Protein AF-A0A6U4TEZ7-F1 (afdb_monomer)

pLDDT: mean 72.16, std 18.1, range [29.73, 97.69]

Secondary structure (DSSP, 8-state):
-TTSPPEEEEEE--BHHHHHHHHHHHHHHTTSPTTPPPEEEEEE-SSSSSBTT--EEEE--TTHHHH-TT---PEEEESS-----TTT-HHHHHHHHHTT----------EEESSSSSEEEETT-S-STTHHHHHHHHHHHHHHHHHHHHHHH-S-HHHHTTTT--------GGGS---S----TT-

Radius of gyration: 24.65 Å; Cα contacts (8 Å, |Δi|>4): 157; chains: 1; bounding box: 61×30×64 Å

InterPro domains:
  IPR036188 FAD/NAD(P)-binding domain superfamily [G3DSA:3.50.50.60] (8-99)
  IPR036188 FAD/NAD(P)-binding domain superfamily [SSF51905] (8-148)
  IPR050464 Zeta Carotene Desaturase and Related Oxidoreductases [PTHR42923] (4-121)

Foldseek 3Di:
DLVQDADEEEQEALAPVSVCVLVCLQVCQVVDDPSDHHHDYDYDHPDPDGHHQQDKDWADPPCNVPVDVDDPPTDIDTSDPPDDDCVVCVVVVVVCVVVVNDDDDDLDKDFDDPVVPDGQDIPPDCDHPCNVVVVVVVVVVVVVVQVVCCVVPNDDPVVCVVVVDDDDDDDPCVVPPPPDDDPPSRD

Structure (mmCIF, N/CA/C/O backbone):
data_AF-A0A6U4TEZ7-F1
#
_entry.id   AF-A0A6U4TEZ7-F1
#
loop_
_atom_site.group_PDB
_atom_site.id
_atom_site.type_symbol
_atom_site.label_atom_id
_atom_site.label_alt_id
_atom_site.label_comp_id
_atom_site.label_asym_id
_atom_site.label_entity_id
_atom_site.label_seq_id
_atom_site.pdbx_PDB_ins_code
_atom_site.Cartn_x
_atom_site.Cartn_y
_atom_site.Cartn_z
_atom_site.occupancy
_atom_site.B_iso_or_equiv
_atom_site.auth_seq_id
_atom_site.auth_comp_id
_atom_site.auth_asym_id
_atom_site.auth_atom_id
_atom_site.pdbx_PDB_model_num
ATOM 1 N N . GLY A 1 1 ? -16.376 1.730 25.490 1.00 51.94 1 GLY A N 1
ATOM 2 C CA . GLY A 1 1 ? -16.288 2.375 26.805 1.00 51.94 1 GLY A CA 1
ATOM 3 C C . GLY A 1 1 ? -16.231 1.289 27.846 1.00 51.94 1 GLY A C 1
ATOM 4 O O . GLY A 1 1 ? -16.610 0.161 27.559 1.00 51.94 1 GLY A O 1
ATOM 5 N N . THR A 1 2 ? -15.729 1.594 29.037 1.00 61.22 2 THR A N 1
ATOM 6 C CA . THR A 1 2 ? -15.717 0.667 30.187 1.00 61.22 2 THR A CA 1
ATOM 7 C C . THR A 1 2 ? -17.123 0.366 30.733 1.00 61.22 2 THR A C 1
ATOM 9 O O . THR A 1 2 ? -17.267 -0.392 31.680 1.00 61.22 2 THR A O 1
ATOM 12 N N . ASP A 1 3 ? -18.154 0.961 30.134 1.00 73.88 3 ASP A N 1
ATOM 13 C CA . ASP A 1 3 ? -19.583 0.848 30.427 1.00 73.88 3 ASP A CA 1
ATOM 14 C C . ASP A 1 3 ? -20.323 -0.144 29.505 1.00 73.88 3 ASP A C 1
ATOM 16 O O . ASP A 1 3 ? -21.548 -0.209 29.528 1.00 73.88 3 ASP A O 1
ATOM 20 N N . GLY A 1 4 ? -19.605 -0.888 28.655 1.00 76.38 4 GLY A N 1
ATOM 21 C CA . GLY A 1 4 ? -20.201 -1.799 27.668 1.00 76.38 4 GLY A CA 1
ATOM 22 C C . GLY A 1 4 ? -20.743 -1.106 26.412 1.00 76.38 4 GLY A C 1
ATOM 23 O O . GLY A 1 4 ? -21.110 -1.783 25.453 1.00 76.38 4 GLY A O 1
ATOM 24 N N . THR A 1 5 ? -20.738 0.230 26.361 1.00 85.81 5 THR A N 1
ATOM 25 C CA . THR A 1 5 ? -21.109 0.984 25.160 1.00 85.81 5 THR A CA 1
ATOM 26 C C . THR A 1 5 ? -19.979 0.898 24.125 1.00 85.81 5 THR A C 1
ATOM 28 O O . THR A 1 5 ? -18.831 1.238 24.457 1.00 85.81 5 THR A O 1
ATOM 31 N N . PRO A 1 6 ? -20.252 0.510 22.863 1.00 87.38 6 PRO A N 1
ATOM 32 C CA . PRO A 1 6 ? -19.233 0.498 21.819 1.00 87.38 6 PRO A CA 1
ATOM 33 C C . PRO A 1 6 ? -18.597 1.874 21.608 1.00 87.38 6 PRO A C 1
ATOM 35 O O . PRO A 1 6 ? -19.269 2.909 21.595 1.00 87.38 6 PRO A O 1
ATOM 38 N N . ILE A 1 7 ? -17.277 1.900 21.428 1.00 91.44 7 ILE A N 1
ATOM 39 C CA . ILE A 1 7 ? -16.552 3.113 21.054 1.00 91.44 7 ILE A CA 1
ATOM 40 C C . ILE A 1 7 ? -16.866 3.413 19.591 1.00 91.44 7 ILE A C 1
ATOM 42 O O . ILE A 1 7 ? -16.545 2.624 18.707 1.00 91.44 7 ILE A O 1
ATOM 46 N N . ARG A 1 8 ? -17.471 4.573 19.330 1.00 94.00 8 ARG A N 1
ATOM 47 C CA . ARG A 1 8 ? -17.754 5.028 17.966 1.00 94.00 8 ARG A CA 1
ATOM 48 C C . ARG A 1 8 ? -16.489 5.595 17.334 1.00 94.00 8 ARG A C 1
ATOM 50 O O . ARG A 1 8 ? -15.924 6.558 17.849 1.00 94.00 8 ARG A O 1
ATOM 57 N N . VAL A 1 9 ? -16.068 5.017 16.215 1.00 95.56 9 VAL A N 1
ATOM 58 C CA . VAL A 1 9 ? -14.861 5.403 15.478 1.00 95.56 9 VAL A CA 1
ATOM 59 C C . VAL A 1 9 ? -15.243 5.795 14.056 1.00 95.56 9 VAL A C 1
ATOM 61 O O . VAL A 1 9 ? -15.811 5.000 13.311 1.00 95.56 9 VAL A O 1
ATOM 64 N N . ALA A 1 10 ? -14.899 7.020 13.663 1.00 97.69 10 ALA A N 1
ATOM 65 C CA . ALA A 1 10 ? -14.995 7.475 12.282 1.00 97.69 10 ALA A CA 1
ATOM 66 C C . ALA A 1 10 ? -13.617 7.386 11.613 1.00 97.69 10 ALA A C 1
ATOM 68 O O . ALA A 1 10 ? -12.651 7.976 12.094 1.00 97.69 10 ALA A O 1
ATOM 69 N N . VAL A 1 11 ? -13.533 6.667 10.496 1.00 97.56 11 VAL A N 1
ATOM 70 C CA . VAL A 1 11 ? -12.341 6.588 9.646 1.00 97.56 11 VAL A CA 1
ATOM 71 C C . VAL A 1 11 ? -12.599 7.409 8.389 1.00 97.56 11 VAL A C 1
ATOM 73 O O . VAL A 1 11 ? -13.514 7.098 7.632 1.00 97.56 11 VAL A O 1
ATOM 76 N N . ILE A 1 12 ? -11.806 8.457 8.167 1.00 97.19 12 ILE A N 1
ATOM 77 C CA . ILE A 1 12 ? -11.942 9.341 7.003 1.00 97.19 12 ILE A CA 1
ATOM 78 C C . ILE A 1 12 ? -10.889 8.958 5.956 1.00 97.19 12 ILE A C 1
ATOM 80 O O . ILE A 1 12 ? -9.690 9.060 6.212 1.00 97.19 12 ILE A O 1
ATOM 84 N N . GLY A 1 13 ? -11.348 8.516 4.785 1.00 96.25 13 GLY A N 1
ATOM 85 C CA . GLY A 1 13 ? -10.531 8.050 3.666 1.00 96.25 13 GLY A CA 1
ATOM 86 C C . GLY A 1 13 ? -10.478 6.524 3.556 1.00 96.25 13 GLY A C 1
ATOM 87 O O . GLY A 1 13 ? -9.905 5.832 4.394 1.00 96.25 13 GLY A O 1
ATOM 88 N N . GLY A 1 14 ? -11.002 5.992 2.456 1.00 93.81 14 GLY A N 1
ATOM 89 C CA . GLY A 1 14 ? -11.031 4.578 2.078 1.00 93.81 14 GLY A CA 1
ATOM 90 C C . GLY A 1 14 ? -9.777 4.096 1.351 1.00 93.81 14 GLY A C 1
ATOM 91 O O . GLY A 1 14 ? -9.830 3.122 0.604 1.00 93.81 14 GLY A O 1
ATOM 92 N N . GLY A 1 15 ? -8.634 4.757 1.543 1.00 91.50 15 GLY A N 1
ATOM 93 C CA . GLY A 1 15 ? -7.337 4.276 1.060 1.00 91.50 15 GLY A CA 1
ATOM 94 C C . GLY A 1 15 ? -6.890 2.981 1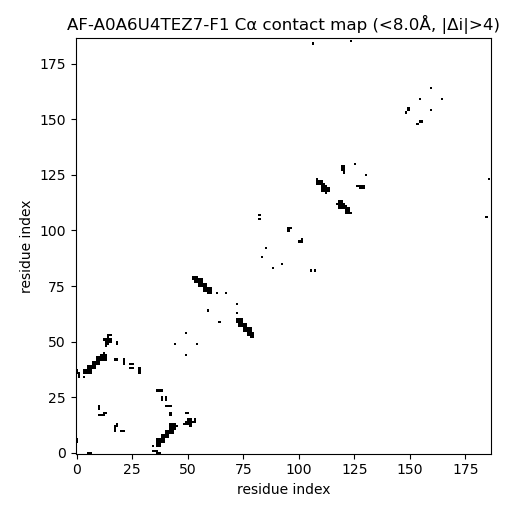.746 1.00 91.50 15 GLY A C 1
ATOM 95 O O . GLY A 1 15 ? -7.557 2.477 2.652 1.00 91.50 15 GLY A O 1
ATOM 96 N N . ILE A 1 16 ? -5.721 2.456 1.361 1.00 87.19 16 ILE A N 1
ATOM 97 C CA . ILE A 1 16 ? -5.167 1.235 1.972 1.00 87.19 16 ILE A CA 1
ATOM 98 C C . ILE A 1 16 ? -5.017 1.363 3.496 1.00 87.19 16 ILE A C 1
ATOM 100 O O . ILE A 1 16 ? -5.358 0.435 4.224 1.00 87.19 16 ILE A O 1
ATOM 104 N N . ALA A 1 17 ? -4.588 2.530 3.987 1.00 89.69 17 ALA A N 1
ATOM 105 C CA . ALA A 1 17 ? -4.419 2.795 5.412 1.00 89.69 17 ALA A CA 1
ATOM 106 C C . ALA A 1 17 ? -5.760 2.816 6.161 1.00 89.69 17 ALA A C 1
ATOM 108 O O . ALA A 1 17 ? -5.926 2.083 7.132 1.00 89.69 17 ALA A O 1
ATOM 109 N N . GLY A 1 18 ? -6.732 3.603 5.687 1.00 94.12 18 GLY A N 1
ATOM 110 C CA . GLY A 1 18 ? -8.042 3.711 6.333 1.00 94.12 18 GLY A CA 1
ATOM 111 C C . GLY A 1 18 ? -8.833 2.408 6.277 1.00 94.12 18 GLY A C 1
ATOM 112 O O . GLY A 1 18 ? -9.371 1.972 7.292 1.00 94.12 18 GLY A O 1
ATOM 113 N N . THR A 1 19 ? -8.817 1.714 5.137 1.00 92.75 19 THR A N 1
ATOM 114 C CA . THR A 1 19 ? -9.477 0.406 5.004 1.00 92.75 19 THR A CA 1
ATOM 115 C C . THR A 1 19 ? -8.832 -0.634 5.920 1.00 92.75 19 THR A C 1
ATOM 117 O O . THR A 1 19 ? -9.546 -1.370 6.595 1.00 92.75 19 THR A O 1
ATOM 120 N N . SER A 1 20 ? -7.497 -0.661 6.016 1.00 89.50 20 SER A N 1
ATOM 121 C CA . SER A 1 20 ? -6.793 -1.576 6.928 1.00 89.50 20 SER A CA 1
ATOM 122 C C . SER A 1 20 ? -7.084 -1.259 8.394 1.00 89.50 20 SER A C 1
ATOM 124 O O . SER A 1 20 ? -7.286 -2.180 9.179 1.00 89.50 20 SER A O 1
ATOM 126 N N . ALA A 1 21 ? -7.145 0.022 8.769 1.00 92.38 21 ALA A N 1
ATOM 127 C CA . ALA A 1 21 ? -7.480 0.443 10.127 1.00 92.38 21 ALA A CA 1
ATOM 128 C C . ALA A 1 21 ? -8.919 0.057 10.497 1.00 92.38 21 ALA A C 1
ATOM 130 O O . ALA A 1 21 ? -9.146 -0.549 11.544 1.00 92.38 21 ALA A O 1
ATOM 131 N N . ALA A 1 22 ? -9.881 0.346 9.616 1.00 93.75 22 ALA A N 1
ATOM 132 C CA . ALA A 1 22 ? -11.278 -0.011 9.826 1.00 93.75 22 ALA A CA 1
ATOM 133 C C . ALA A 1 22 ? -11.467 -1.532 9.919 1.00 93.75 22 ALA A C 1
ATOM 135 O O . ALA A 1 22 ? -12.147 -2.017 10.822 1.00 93.75 22 ALA A O 1
ATOM 136 N N . TRP A 1 23 ? -10.826 -2.287 9.022 1.00 90.50 23 TRP A N 1
ATOM 137 C CA . TRP A 1 23 ? -10.853 -3.746 9.042 1.00 90.50 23 TRP A CA 1
ATOM 138 C C . TRP A 1 23 ? -10.217 -4.310 10.315 1.00 90.50 23 TRP A C 1
ATOM 140 O O . TRP A 1 23 ? -10.815 -5.170 10.950 1.00 90.50 23 TRP A O 1
ATOM 150 N N . ALA A 1 24 ? -9.052 -3.804 10.731 1.00 89.06 24 ALA A N 1
ATOM 151 C CA . ALA A 1 24 ? -8.365 -4.285 11.926 1.00 89.06 24 ALA A CA 1
ATOM 152 C C . ALA A 1 24 ? -9.186 -4.039 13.197 1.00 89.06 24 ALA A C 1
ATOM 154 O O . ALA A 1 24 ? -9.300 -4.943 14.016 1.00 89.06 24 ALA A O 1
ATOM 155 N N . LEU A 1 25 ? -9.798 -2.860 13.349 1.00 90.12 25 LEU A N 1
ATOM 156 C CA . LEU A 1 25 ? -10.654 -2.554 14.501 1.00 90.12 25 LEU A CA 1
ATOM 157 C C . LEU A 1 25 ? -11.847 -3.511 14.602 1.00 90.12 25 LEU A C 1
ATOM 159 O O . LEU A 1 25 ? -12.168 -3.968 15.695 1.00 90.12 25 LEU A O 1
ATOM 163 N N . ARG A 1 26 ? -12.465 -3.857 13.467 1.00 87.06 26 ARG A N 1
ATOM 164 C CA . ARG A 1 26 ? -13.574 -4.820 13.436 1.00 87.06 26 ARG A CA 1
ATOM 165 C C . ARG A 1 26 ? -13.121 -6.265 13.621 1.00 87.06 26 ARG A C 1
ATOM 167 O O . ARG A 1 26 ? -13.793 -7.035 14.291 1.00 87.06 26 ARG A O 1
ATOM 174 N N . ASP A 1 27 ? -11.996 -6.653 13.029 1.00 83.25 27 ASP A N 1
ATOM 175 C CA . ASP A 1 27 ? -11.484 -8.021 13.116 1.00 83.25 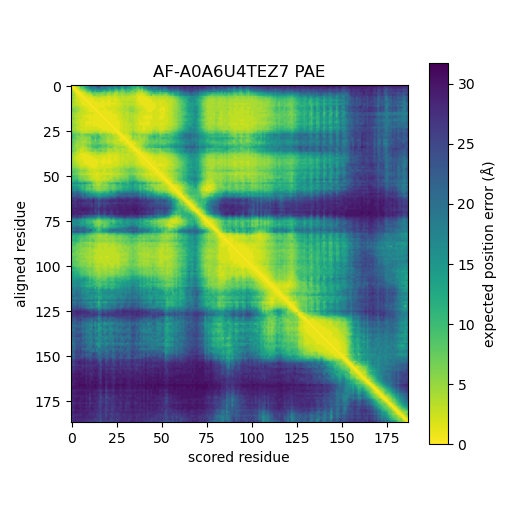27 ASP A CA 1
ATOM 176 C C . ASP A 1 27 ? -10.968 -8.363 14.520 1.00 83.25 27 ASP A C 1
ATOM 178 O O . ASP A 1 27 ? -11.183 -9.471 15.022 1.00 83.25 27 ASP A O 1
ATOM 182 N N . LEU A 1 28 ? -10.282 -7.408 15.153 1.00 78.44 28 LEU A N 1
ATOM 183 C CA . LEU A 1 28 ? -9.703 -7.581 16.481 1.00 78.44 28 LEU A CA 1
ATOM 184 C C . LEU A 1 28 ? -10.766 -7.707 17.566 1.00 78.44 28 LEU A C 1
ATOM 186 O O . LEU A 1 28 ? -10.493 -8.380 18.550 1.00 78.44 28 LEU A O 1
ATOM 190 N N . GLU A 1 29 ? -11.960 -7.140 17.380 1.00 78.88 29 GLU A N 1
ATOM 191 C CA . GLU A 1 29 ? -13.060 -7.205 18.351 1.00 78.88 29 GLU A CA 1
ATOM 192 C C . GLU A 1 29 ? -13.331 -8.640 18.830 1.00 78.88 29 GLU A C 1
ATOM 194 O O . GLU A 1 29 ? -13.419 -8.884 20.028 1.00 78.88 29 GLU A O 1
ATOM 199 N N . SER A 1 30 ? -13.331 -9.612 17.911 1.00 74.88 30 SER A N 1
ATOM 200 C CA . SER A 1 30 ? -13.544 -11.037 18.223 1.00 74.88 30 SER A CA 1
ATOM 201 C C . SER A 1 30 ? -12.406 -11.716 19.002 1.00 74.88 30 SER A C 1
ATOM 203 O O . SER A 1 30 ? -12.554 -12.851 19.446 1.00 74.88 30 SER A O 1
ATOM 205 N N . LYS A 1 31 ? -11.251 -11.056 19.127 1.00 81.19 31 LYS A N 1
ATOM 206 C CA . LYS A 1 31 ? -10.017 -11.597 19.721 1.00 81.19 31 LYS A CA 1
ATOM 207 C C . LYS A 1 31 ? -9.602 -10.875 20.994 1.00 81.19 31 LYS A C 1
ATOM 209 O O . LYS A 1 31 ? -8.585 -11.236 21.588 1.00 81.19 31 LYS A O 1
ATOM 214 N N . LEU A 1 32 ? -10.319 -9.823 21.370 1.00 82.38 32 LEU A N 1
ATOM 215 C CA . LEU A 1 32 ? -10.028 -9.095 22.589 1.00 82.38 32 LEU A CA 1
ATOM 216 C C . LEU A 1 32 ? -10.552 -9.879 23.806 1.00 82.38 32 LEU A C 1
ATOM 218 O O . LEU A 1 32 ? -11.573 -10.554 23.694 1.00 82.38 32 LEU A O 1
ATOM 222 N N . PRO A 1 33 ? -9.867 -9.813 24.964 1.00 85.88 33 PRO A N 1
ATOM 223 C CA . PRO A 1 33 ? -10.347 -10.433 26.196 1.00 85.88 33 PRO A CA 1
ATOM 224 C C . PRO A 1 33 ? -11.742 -9.949 26.596 1.00 85.88 33 PRO A C 1
ATOM 226 O O . PRO A 1 33 ? -12.106 -8.803 26.313 1.00 85.88 33 PRO A O 1
ATOM 229 N N . ASP A 1 34 ? -12.474 -10.774 27.339 1.00 82.88 34 ASP A N 1
ATOM 230 C CA . ASP A 1 34 ? -13.769 -10.393 27.904 1.00 82.88 34 ASP A CA 1
ATOM 231 C C . ASP A 1 34 ? -13.665 -9.088 28.711 1.00 82.88 34 ASP A C 1
ATOM 233 O O . ASP A 1 34 ? -12.730 -8.877 29.486 1.00 82.88 34 ASP A O 1
ATOM 237 N N . GLY A 1 35 ? -14.626 -8.186 28.500 1.00 78.62 35 GLY A N 1
ATOM 238 C CA . GLY A 1 35 ? -14.626 -6.845 29.096 1.00 78.62 35 GLY A CA 1
ATOM 239 C C . GLY A 1 35 ? -13.798 -5.802 28.336 1.00 78.62 35 GLY A C 1
ATOM 240 O O . GLY A 1 35 ? -13.745 -4.643 28.754 1.00 78.62 35 GLY A O 1
ATOM 241 N N . SER A 1 36 ? -13.179 -6.171 27.211 1.00 84.00 36 SER A N 1
ATOM 242 C CA . SER A 1 36 ? -12.524 -5.202 26.330 1.00 84.00 36 SER A CA 1
ATOM 243 C C . SER A 1 36 ? -13.534 -4.301 25.608 1.00 84.00 36 SER A C 1
ATOM 245 O O . SER A 1 36 ? -14.677 -4.703 25.381 1.00 84.00 36 SER A O 1
ATOM 247 N N . PRO A 1 37 ? -13.130 -3.084 25.198 1.00 81.50 37 PRO A N 1
ATOM 248 C CA . PRO A 1 37 ? -13.996 -2.208 24.425 1.00 81.50 37 PRO A CA 1
ATOM 249 C C . PRO A 1 37 ? -14.365 -2.814 23.067 1.00 81.50 37 PRO A C 1
ATOM 251 O O . PRO A 1 37 ? -13.496 -3.261 22.322 1.00 81.50 37 PRO A O 1
ATOM 254 N N . THR A 1 38 ? -15.649 -2.741 22.733 1.00 87.31 38 THR A N 1
ATOM 255 C CA . THR A 1 38 ? -16.186 -2.975 21.388 1.00 87.31 38 THR A CA 1
ATOM 256 C C . THR A 1 38 ? -16.103 -1.701 20.548 1.00 87.31 38 THR A C 1
ATOM 258 O O . THR A 1 38 ? -16.020 -0.593 21.098 1.00 87.31 38 THR A O 1
ATOM 261 N N . PHE A 1 39 ? -16.122 -1.832 19.218 1.00 90.94 39 PHE A N 1
ATOM 262 C CA . PHE A 1 39 ? -15.950 -0.699 18.299 1.00 90.94 39 PHE A CA 1
ATOM 263 C C . PHE A 1 39 ? -17.080 -0.620 17.263 1.00 90.94 39 PHE A C 1
ATOM 265 O O . PHE A 1 39 ? -17.268 -1.524 16.455 1.00 90.94 39 PHE A O 1
ATOM 272 N N . ASP A 1 40 ? -17.777 0.518 17.214 1.00 92.19 40 ASP A N 1
ATOM 273 C CA . ASP A 1 40 ? -18.686 0.874 16.116 1.00 92.19 40 ASP A CA 1
ATOM 274 C C . ASP A 1 40 ? -17.920 1.717 15.090 1.00 92.19 40 ASP A C 1
ATOM 276 O O . ASP A 1 40 ? -17.712 2.920 15.273 1.00 92.19 40 ASP A O 1
ATOM 280 N N . VAL A 1 41 ? -17.434 1.062 14.035 1.00 95.50 41 VAL A N 1
ATOM 281 C CA . VAL A 1 41 ? -16.553 1.673 13.036 1.00 95.50 41 VAL A CA 1
ATOM 282 C C . VAL A 1 41 ? -17.342 2.088 11.797 1.00 95.50 41 VAL A C 1
ATOM 284 O O . VAL A 1 41 ? -17.925 1.247 11.110 1.00 95.50 41 VAL A O 1
ATOM 287 N N . LYS A 1 42 ? -17.272 3.375 11.445 1.00 97.00 42 LYS A N 1
ATOM 288 C CA . LYS A 1 42 ? -17.785 3.917 10.179 1.00 97.00 42 LYS A CA 1
ATOM 289 C C . LYS A 1 42 ? -16.647 4.461 9.329 1.00 97.00 42 LYS A C 1
ATOM 291 O O . LYS A 1 42 ? -15.913 5.343 9.767 1.00 97.00 42 LYS A O 1
ATOM 296 N N . LEU A 1 43 ? -16.521 3.946 8.109 1.00 97.25 43 LEU A N 1
ATOM 297 C CA . LEU A 1 43 ? -15.574 4.436 7.113 1.00 97.25 43 LEU A CA 1
ATOM 298 C C . LEU A 1 43 ? -16.291 5.381 6.147 1.00 97.25 43 LEU A C 1
ATOM 300 O O . LEU A 1 43 ? -17.321 5.027 5.579 1.00 97.25 43 LEU A O 1
ATOM 304 N N . PHE A 1 44 ? -15.724 6.568 5.961 1.00 97.38 44 PHE A N 1
ATOM 305 C CA . PHE A 1 44 ? -16.201 7.588 5.039 1.00 97.38 44 PHE A CA 1
ATOM 306 C C . PHE A 1 44 ? -15.199 7.726 3.895 1.00 97.38 44 PHE A C 1
ATOM 308 O O . PHE A 1 44 ? -14.024 8.005 4.123 1.00 97.38 44 PHE A O 1
ATOM 315 N N . GLU A 1 45 ? -15.660 7.534 2.666 1.00 96.50 45 GLU A N 1
ATOM 316 C CA . GLU A 1 45 ? -14.877 7.712 1.445 1.00 96.50 45 GLU A CA 1
ATOM 317 C C . GLU A 1 45 ? -15.679 8.603 0.496 1.00 96.50 45 GLU A C 1
ATOM 319 O O . GLU A 1 45 ? -16.881 8.411 0.327 1.00 96.50 45 GLU A O 1
ATOM 324 N N . GLU A 1 46 ? -15.019 9.605 -0.082 1.00 95.75 46 GLU A N 1
ATOM 325 C CA . GLU A 1 46 ? -15.645 10.543 -1.019 1.00 95.75 46 GLU A CA 1
ATOM 326 C C . GLU A 1 46 ? -15.973 9.854 -2.352 1.00 95.75 46 GLU A C 1
ATOM 328 O O . GLU A 1 46 ? -16.956 10.171 -3.020 1.00 95.75 46 GLU A O 1
ATOM 333 N N . ARG A 1 47 ? -15.141 8.890 -2.753 1.00 89.06 47 ARG A N 1
ATOM 334 C CA . ARG A 1 47 ? -15.263 8.160 -4.014 1.00 89.06 47 ARG A CA 1
ATOM 335 C C . ARG A 1 47 ? -16.212 6.963 -3.878 1.00 89.06 47 ARG A C 1
ATOM 337 O O . ARG A 1 47 ? -16.400 6.381 -2.821 1.00 89.06 47 ARG A O 1
ATOM 344 N N . HIS A 1 48 ? -16.739 6.507 -5.010 1.00 89.75 48 HIS A N 1
ATOM 345 C CA . HIS A 1 48 ? -17.617 5.330 -5.085 1.00 89.75 48 HIS A CA 1
ATOM 346 C C . HIS A 1 48 ? -16.891 3.983 -4.878 1.00 89.75 48 HIS A C 1
ATOM 348 O O . HIS A 1 48 ? -17.536 2.941 -4.807 1.00 89.75 48 HIS A O 1
ATOM 354 N N . VAL A 1 49 ? -15.556 3.984 -4.811 1.00 87.81 49 VAL A N 1
ATOM 355 C CA . VAL A 1 49 ? -14.720 2.788 -4.635 1.00 87.81 49 VAL A CA 1
ATOM 356 C C . VAL A 1 49 ? -13.653 3.024 -3.577 1.00 87.81 49 VAL A C 1
ATOM 358 O O . VAL A 1 49 ? -13.049 4.098 -3.515 1.00 87.81 49 VAL A O 1
ATOM 361 N N . LEU A 1 50 ? -13.377 1.976 -2.802 1.00 90.00 50 LEU A N 1
ATOM 362 C CA . LEU A 1 50 ? -12.257 1.920 -1.866 1.00 90.00 50 LEU A CA 1
ATOM 363 C C . LEU A 1 50 ? -10.922 1.733 -2.608 1.00 90.00 50 LEU A C 1
ATOM 365 O O . LEU A 1 50 ? -10.878 1.399 -3.791 1.00 90.00 50 LEU A O 1
ATOM 369 N N . GLY A 1 51 ? -9.818 1.949 -1.898 1.00 85.62 51 GLY A N 1
ATOM 370 C 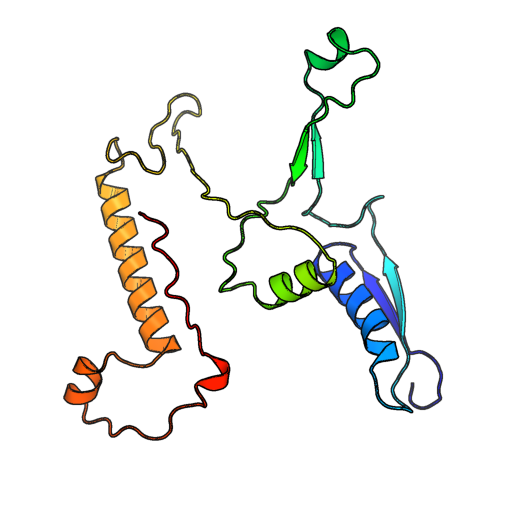CA . GLY A 1 51 ? -8.447 1.751 -2.377 1.00 85.62 51 GLY A CA 1
ATOM 371 C C . GLY A 1 51 ? -7.637 3.042 -2.508 1.00 85.62 51 GLY A C 1
ATOM 372 O O . GLY A 1 51 ? -6.408 2.997 -2.557 1.00 85.62 51 GLY A O 1
ATOM 373 N N . GLY A 1 52 ? -8.274 4.217 -2.491 1.00 86.00 52 GLY A N 1
ATOM 374 C CA . GLY A 1 52 ? -7.567 5.495 -2.617 1.00 86.00 52 GLY A CA 1
ATOM 375 C C . GLY A 1 52 ? -6.852 5.602 -3.967 1.00 86.00 52 GLY A C 1
ATOM 376 O O . GLY A 1 52 ? -7.520 5.699 -4.993 1.00 86.00 52 GLY A O 1
ATOM 377 N N . ASN A 1 53 ? -5.514 5.595 -3.968 1.00 82.31 53 ASN A N 1
ATOM 378 C CA . ASN A 1 53 ? -4.692 5.555 -5.188 1.00 82.31 53 ASN A CA 1
ATOM 379 C C . ASN A 1 53 ? -4.362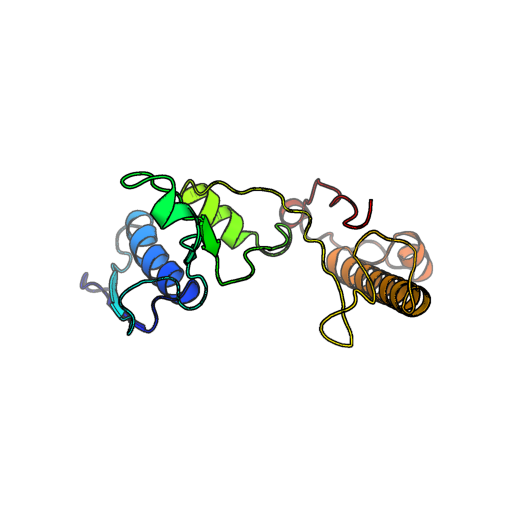 4.124 -5.648 1.00 82.31 53 ASN A C 1
ATOM 381 O O . ASN A 1 53 ? -3.943 3.934 -6.785 1.00 82.31 53 ASN A O 1
ATOM 385 N N . ALA A 1 54 ? -4.583 3.110 -4.806 1.00 79.38 54 ALA A N 1
ATOM 386 C CA . ALA A 1 54 ? -4.404 1.697 -5.141 1.00 79.38 54 ALA A CA 1
ATOM 387 C C . ALA A 1 54 ? -5.619 1.150 -5.913 1.00 79.38 54 ALA A C 1
ATOM 389 O O . ALA A 1 54 ? -6.209 0.139 -5.543 1.00 79.38 54 ALA A O 1
ATOM 390 N N . LYS A 1 55 ? -6.040 1.872 -6.954 1.00 75.19 55 LYS A N 1
ATOM 391 C CA . LYS A 1 55 ? -7.168 1.482 -7.803 1.00 75.19 55 LYS A CA 1
ATOM 392 C C . LYS A 1 55 ? -6.708 0.594 -8.935 1.00 75.19 55 LYS A C 1
ATOM 394 O O . LYS A 1 55 ? -5.554 0.656 -9.347 1.00 75.19 55 LYS A O 1
ATOM 399 N N . THR A 1 56 ? -7.644 -0.167 -9.471 1.00 77.44 56 THR A N 1
ATOM 400 C CA . THR A 1 56 ? -7.492 -0.824 -10.758 1.00 77.44 56 THR A CA 1
ATOM 401 C C . THR A 1 56 ? -8.209 -0.030 -11.849 1.00 77.44 56 THR A C 1
ATOM 403 O O . THR A 1 56 ? -9.151 0.716 -11.574 1.00 77.44 56 THR A O 1
ATOM 406 N N . HIS A 1 57 ? -7.730 -0.151 -13.079 1.00 75.56 57 HIS A N 1
ATOM 407 C CA . HIS A 1 57 ? -8.342 0.396 -14.278 1.00 75.56 57 HIS A CA 1
ATOM 408 C C . HIS A 1 57 ? -8.591 -0.733 -15.265 1.00 75.56 57 HIS A C 1
ATOM 410 O O . HIS A 1 57 ? -7.703 -1.553 -15.500 1.00 75.56 57 HIS A O 1
ATOM 416 N N . ASP A 1 58 ? -9.797 -0.763 -15.816 1.00 79.94 58 ASP A N 1
ATOM 417 C CA . ASP A 1 58 ? -10.190 -1.698 -16.860 1.00 79.94 58 ASP A CA 1
ATOM 418 C C . ASP A 1 58 ? -9.910 -1.059 -18.220 1.00 79.94 58 ASP A C 1
ATOM 420 O O . ASP A 1 58 ? -10.608 -0.144 -18.652 1.00 79.94 58 ASP A O 1
ATOM 424 N N . TRP A 1 59 ? -8.864 -1.532 -18.886 1.00 76.00 59 TRP A N 1
ATOM 425 C CA . TRP A 1 59 ? -8.535 -1.162 -20.253 1.00 76.00 59 TRP A CA 1
ATOM 426 C C . TRP A 1 59 ? -9.396 -1.975 -21.204 1.00 76.00 59 TRP A C 1
ATOM 428 O O . TRP A 1 59 ? -9.342 -3.204 -21.197 1.00 76.00 59 TRP A O 1
ATOM 438 N N . VAL A 1 60 ? -10.152 -1.294 -22.056 1.00 76.25 60 VAL A N 1
ATOM 439 C CA . VAL A 1 60 ? -10.868 -1.921 -23.167 1.00 76.25 60 VAL A CA 1
ATOM 440 C C . VAL A 1 60 ? -10.029 -1.694 -24.425 1.00 76.25 60 VAL A C 1
ATOM 442 O O . VAL A 1 60 ? -9.896 -0.541 -24.846 1.00 76.25 60 VAL A O 1
ATOM 445 N N . PRO A 1 61 ? -9.409 -2.737 -25.011 1.00 69.25 61 PRO A N 1
ATOM 446 C CA . PRO A 1 61 ? -8.655 -2.578 -26.245 1.00 69.25 61 PRO A CA 1
ATOM 447 C C . PRO A 1 61 ? -9.575 -2.046 -27.340 1.00 69.25 61 PRO A C 1
ATOM 449 O O . PRO A 1 61 ? -10.693 -2.534 -27.513 1.00 69.25 61 PRO A O 1
ATOM 452 N N . LYS A 1 62 ? -9.089 -1.058 -28.092 1.00 65.00 62 LYS A N 1
ATOM 453 C CA . LYS A 1 62 ? -9.857 -0.396 -29.153 1.00 65.00 62 LYS A CA 1
ATOM 454 C C . LYS A 1 62 ? -10.360 -1.393 -30.211 1.00 65.00 62 LYS A C 1
ATOM 456 O O . LYS A 1 62 ? -11.464 -1.237 -30.714 1.00 65.00 62 LYS A O 1
ATOM 461 N N . ASP A 1 63 ? -9.593 -2.458 -30.434 1.00 64.69 63 ASP A N 1
ATOM 462 C CA . ASP A 1 63 ? -9.833 -3.476 -31.463 1.00 64.69 63 ASP A CA 1
ATOM 463 C C . ASP A 1 63 ? -10.666 -4.669 -30.933 1.00 64.69 63 ASP A C 1
ATOM 465 O O . ASP A 1 63 ? -11.188 -5.479 -31.698 1.00 64.69 63 ASP A O 1
ATOM 469 N N . ALA A 1 64 ? -10.828 -4.788 -29.607 1.00 54.66 64 ALA A N 1
ATOM 470 C CA . ALA A 1 64 ? -11.591 -5.872 -28.977 1.00 54.66 64 ALA A CA 1
ATOM 471 C C . ALA A 1 64 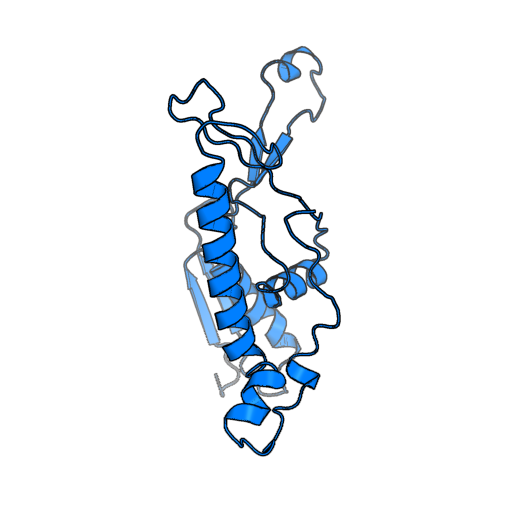? -13.112 -5.657 -29.058 1.00 54.66 64 ALA A C 1
ATOM 473 O O . ALA A 1 64 ? -13.866 -6.630 -29.025 1.00 54.66 64 ALA A O 1
ATOM 474 N N . ALA A 1 65 ? -13.561 -4.406 -29.209 1.00 52.12 65 ALA A N 1
ATOM 475 C CA . ALA A 1 65 ? -14.971 -4.079 -29.411 1.00 52.12 65 ALA A CA 1
ATOM 476 C C . ALA A 1 65 ? -15.520 -4.612 -30.752 1.00 52.12 65 ALA A C 1
ATOM 478 O O . ALA A 1 65 ? -16.710 -4.900 -30.847 1.00 52.12 65 ALA A O 1
ATOM 479 N N . GLU A 1 66 ? -14.662 -4.786 -31.765 1.00 51.72 66 GLU A N 1
ATOM 480 C CA . GLU A 1 66 ? -15.050 -5.301 -33.087 1.00 51.72 66 GLU A CA 1
ATOM 481 C C . GLU A 1 66 ? -14.902 -6.828 -33.202 1.00 51.72 66 GLU A C 1
ATOM 483 O O . GLU A 1 66 ? -15.679 -7.470 -33.906 1.00 51.72 66 GLU A O 1
ATOM 488 N N . ALA A 1 67 ? -13.945 -7.434 -32.489 1.00 51.34 67 ALA A N 1
ATOM 489 C CA . ALA A 1 67 ? -13.617 -8.854 -32.643 1.00 51.34 67 ALA A CA 1
ATOM 490 C C . ALA A 1 67 ? -14.465 -9.818 -31.788 1.00 51.34 67 ALA A C 1
ATOM 492 O O . ALA A 1 67 ? -14.549 -10.998 -32.120 1.00 51.34 67 ALA A O 1
ATOM 493 N N . ASN A 1 68 ? -15.085 -9.364 -30.690 1.00 47.53 68 ASN A N 1
ATOM 494 C CA . ASN A 1 68 ? -15.914 -10.217 -29.827 1.00 47.53 68 ASN A CA 1
ATOM 495 C C . ASN A 1 68 ? -17.069 -9.426 -29.181 1.00 47.53 68 ASN A C 1
ATOM 497 O O . ASN A 1 68 ? -16.901 -8.913 -28.074 1.00 47.53 68 ASN A O 1
ATOM 501 N N . PRO A 1 69 ? -18.280 -9.410 -29.779 1.00 46.59 69 PRO A N 1
ATOM 502 C CA . PRO A 1 69 ? -19.458 -8.689 -29.265 1.00 46.59 69 PRO A CA 1
ATOM 503 C C . PRO A 1 69 ? -20.040 -9.222 -27.935 1.00 46.59 69 PRO A C 1
ATOM 505 O O . PRO A 1 69 ? -21.155 -8.871 -27.558 1.00 46.59 69 PRO A O 1
ATOM 508 N N . GLY A 1 70 ? -19.309 -10.089 -27.230 1.00 49.84 70 GLY A N 1
ATOM 509 C CA . GLY A 1 70 ? -19.677 -10.660 -25.931 1.00 49.84 70 GLY A CA 1
ATOM 510 C C . GLY A 1 70 ? -18.489 -11.206 -25.127 1.00 49.84 70 GLY A C 1
ATOM 511 O O . GLY A 1 70 ? -18.695 -11.905 -24.139 1.00 49.84 70 GLY A O 1
ATOM 512 N N . GLY A 1 71 ? -17.249 -10.928 -25.549 1.00 46.16 71 GLY A N 1
ATOM 513 C CA . GLY A 1 71 ? -16.040 -11.423 -24.889 1.00 46.16 71 GLY A CA 1
ATOM 514 C C . GLY A 1 71 ? -15.499 -10.414 -23.881 1.00 46.16 71 GLY A C 1
ATOM 515 O O . GLY A 1 71 ? -15.313 -9.245 -24.206 1.00 46.16 71 GLY A O 1
ATOM 516 N N . SER A 1 72 ? -15.201 -10.873 -22.666 1.00 49.28 72 SER A N 1
ATOM 517 C CA . SER A 1 72 ? -14.581 -10.114 -21.572 1.00 49.28 72 SER A CA 1
ATOM 518 C C . SER A 1 72 ? -13.107 -9.764 -21.852 1.00 49.28 72 SER A C 1
ATOM 520 O O . SER A 1 72 ? -12.220 -10.113 -21.077 1.00 49.28 72 SER A O 1
ATOM 522 N N . GLY A 1 73 ? -12.819 -9.118 -22.984 1.00 49.84 73 GLY A N 1
ATOM 523 C CA . GLY A 1 73 ? -11.469 -8.809 -23.471 1.00 49.84 73 GLY A CA 1
ATOM 524 C C . GLY A 1 73 ? -10.813 -7.587 -22.821 1.00 49.84 73 GLY A C 1
ATOM 525 O O . GLY A 1 73 ? -9.959 -6.962 -23.443 1.00 49.84 73 GLY A O 1
ATOM 526 N N . GLY A 1 74 ? -11.237 -7.202 -21.616 1.00 62.56 74 GLY A N 1
ATOM 527 C CA . GLY A 1 74 ? -10.654 -6.078 -20.887 1.00 62.56 74 GLY A CA 1
ATOM 528 C C . GLY A 1 74 ? -9.420 -6.503 -20.092 1.00 62.56 74 GLY A C 1
ATOM 529 O O . GLY A 1 74 ? -9.441 -7.533 -19.421 1.00 62.56 74 GLY A O 1
ATOM 530 N N . VAL A 1 75 ? -8.349 -5.710 -20.131 1.00 69.88 75 VAL A N 1
ATOM 531 C CA . VAL A 1 75 ? -7.190 -5.895 -19.244 1.00 69.88 75 VAL A CA 1
ATOM 532 C C . VAL A 1 75 ? -7.413 -5.037 -18.007 1.00 69.88 75 VAL A C 1
ATOM 534 O O . VAL A 1 75 ? -7.536 -3.826 -18.125 1.00 69.88 75 VAL A O 1
ATOM 537 N N . ARG A 1 76 ? -7.437 -5.625 -16.810 1.00 71.94 76 ARG A N 1
ATOM 538 C CA . ARG A 1 76 ? -7.497 -4.862 -15.555 1.00 71.94 76 ARG A CA 1
ATOM 539 C C . ARG A 1 76 ? -6.088 -4.652 -15.007 1.00 71.94 76 ARG A C 1
ATOM 541 O O . ARG A 1 76 ? -5.444 -5.623 -14.625 1.00 71.94 76 ARG A O 1
ATOM 548 N N . THR A 1 77 ? -5.608 -3.412 -14.909 1.00 70.25 77 THR A N 1
ATOM 549 C CA . THR A 1 77 ? -4.297 -3.114 -14.293 1.00 70.25 77 THR A CA 1
ATOM 550 C C . THR A 1 77 ? -4.448 -2.319 -13.008 1.00 70.25 77 THR A C 1
ATOM 552 O O . THR A 1 77 ? -5.335 -1.481 -12.896 1.00 70.25 77 THR A O 1
ATOM 555 N N . GLY A 1 78 ? -3.546 -2.50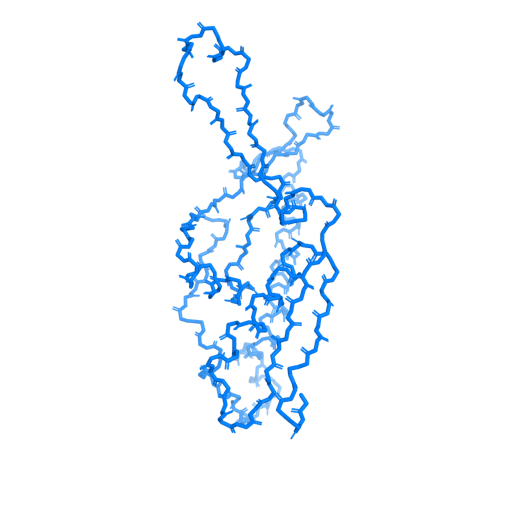9 -12.046 1.00 71.19 78 GLY A N 1
ATOM 556 C CA . GLY A 1 78 ? -3.369 -1.542 -10.960 1.00 71.19 78 GLY A CA 1
ATOM 557 C C . GLY A 1 78 ? -2.840 -0.207 -11.499 1.00 71.19 78 GLY A C 1
ATOM 558 O O . GLY A 1 78 ? -1.967 -0.192 -12.361 1.00 71.19 78 GLY A O 1
ATOM 559 N N . LEU A 1 79 ? -3.367 0.911 -11.001 1.00 67.00 79 LEU A N 1
ATOM 560 C CA . LEU A 1 79 ? -2.893 2.276 -11.272 1.00 67.00 79 LEU A CA 1
ATOM 561 C C . LEU A 1 79 ? -1.818 2.737 -10.276 1.00 67.00 79 LEU A C 1
ATOM 563 O O . LEU A 1 79 ? -1.197 3.780 -10.459 1.00 67.00 79 LEU A O 1
ATOM 567 N N . SER A 1 80 ? -1.596 1.965 -9.213 1.00 66.25 80 SER A N 1
ATOM 568 C CA . SER A 1 80 ? -0.464 2.128 -8.307 1.00 66.25 80 SER A CA 1
ATOM 569 C C . SER A 1 80 ? 0.588 1.073 -8.631 1.00 66.25 80 SER A C 1
ATOM 571 O O . SER A 1 80 ? 0.241 -0.058 -8.978 1.00 66.25 80 SER A O 1
ATOM 573 N N . VAL A 1 81 ? 1.869 1.429 -8.506 1.00 58.72 81 VAL A N 1
ATOM 574 C CA . VAL A 1 81 ? 2.971 0.466 -8.587 1.00 58.72 81 VAL A CA 1
ATOM 575 C C . VAL A 1 81 ? 2.822 -0.515 -7.423 1.00 58.72 81 VAL A C 1
ATOM 577 O O . VAL A 1 81 ? 3.221 -0.235 -6.299 1.00 58.72 81 VAL A O 1
ATOM 580 N N . LEU A 1 82 ? 2.233 -1.677 -7.701 1.00 65.31 82 LEU A N 1
ATOM 581 C CA . LEU A 1 82 ? 2.067 -2.789 -6.760 1.00 65.31 82 LEU A CA 1
ATOM 582 C C . LEU A 1 82 ? 3.327 -3.670 -6.695 1.00 65.31 82 LEU A C 1
ATOM 584 O O . LEU A 1 82 ? 3.253 -4.861 -6.423 1.00 65.31 82 LEU A O 1
ATOM 588 N N . GLY A 1 83 ? 4.499 -3.095 -6.960 1.00 75.88 83 GLY A N 1
ATOM 589 C CA . GLY A 1 83 ? 5.774 -3.737 -6.673 1.00 75.88 83 GLY A CA 1
ATOM 590 C C . GLY A 1 83 ? 6.241 -3.309 -5.290 1.00 75.88 83 GLY A C 1
ATOM 591 O O . GLY A 1 83 ? 6.577 -2.142 -5.096 1.00 75.88 83 GLY A O 1
ATOM 592 N N . TRP A 1 84 ? 6.287 -4.234 -4.335 1.00 83.88 84 TRP A N 1
ATOM 593 C CA . TRP A 1 84 ? 6.897 -3.995 -3.028 1.00 83.88 84 TRP A CA 1
ATOM 594 C C . TRP A 1 84 ? 7.957 -5.061 -2.734 1.00 83.88 84 TRP A C 1
ATOM 596 O O . TRP A 1 84 ? 7.763 -6.231 -3.063 1.00 83.88 84 TRP A O 1
ATOM 606 N N . PRO A 1 85 ? 9.080 -4.713 -2.086 1.00 84.62 85 PRO A N 1
ATOM 607 C CA . PRO A 1 85 ? 10.012 -5.728 -1.630 1.00 84.62 85 PRO A CA 1
ATOM 608 C C . PRO A 1 85 ? 9.475 -6.377 -0.346 1.00 84.62 85 PRO A C 1
ATOM 610 O O . PRO A 1 85 ? 9.327 -5.715 0.687 1.00 84.62 85 PRO A O 1
ATOM 613 N N . SER A 1 86 ? 9.212 -7.685 -0.392 1.00 84.25 86 SER A N 1
ATOM 614 C CA . SER A 1 86 ? 8.635 -8.458 0.722 1.00 84.25 86 SER A CA 1
ATOM 615 C C . SER A 1 86 ? 9.399 -8.317 2.045 1.00 84.25 86 SER A C 1
ATOM 617 O O . SER A 1 86 ? 8.797 -8.376 3.117 1.00 84.25 86 SER A O 1
ATOM 619 N N . SER A 1 87 ? 10.715 -8.078 1.999 1.00 81.94 87 SER A N 1
ATOM 620 C CA . SER A 1 87 ? 11.550 -7.884 3.192 1.00 81.94 87 SER A CA 1
ATOM 621 C C . SER A 1 87 ? 11.181 -6.636 4.005 1.00 81.94 87 SER A C 1
ATOM 623 O O . SER A 1 87 ? 11.318 -6.655 5.231 1.00 81.94 87 SER A O 1
ATOM 625 N N . TYR A 1 88 ? 10.681 -5.584 3.350 1.00 79.88 88 TYR A N 1
ATOM 626 C CA . TYR A 1 88 ? 10.272 -4.332 3.995 1.00 79.88 88 TYR A CA 1
ATOM 627 C C . TYR A 1 88 ? 8.773 -4.301 4.327 1.00 79.88 88 TYR A C 1
ATOM 629 O O . TYR A 1 88 ? 8.372 -3.673 5.303 1.00 79.88 88 TYR A O 1
ATOM 637 N N . PHE A 1 89 ? 7.937 -5.021 3.574 1.00 87.06 89 PHE A N 1
ATOM 638 C CA . PHE A 1 89 ? 6.471 -4.940 3.656 1.00 87.06 89 PHE A CA 1
ATOM 639 C C . PHE A 1 89 ? 5.832 -6.119 4.411 1.00 87.06 89 PHE A C 1
ATOM 641 O O . PHE A 1 89 ? 4.753 -6.595 4.067 1.00 87.06 89 PHE A O 1
ATOM 648 N N . LYS A 1 90 ? 6.467 -6.585 5.492 1.00 87.31 90 LYS A N 1
ATOM 649 C CA . LYS A 1 90 ? 6.061 -7.799 6.232 1.00 87.31 90 LYS A CA 1
ATOM 650 C C . LYS A 1 90 ? 4.595 -7.805 6.692 1.00 87.31 90 LYS A C 1
ATOM 652 O O . LYS A 1 90 ? 3.920 -8.824 6.576 1.00 87.31 90 LYS A O 1
ATOM 657 N N . ASN A 1 91 ? 4.088 -6.678 7.195 1.00 85.25 91 ASN A N 1
ATOM 658 C CA . ASN A 1 91 ? 2.695 -6.581 7.651 1.00 85.25 91 ASN A CA 1
ATOM 659 C C . ASN A 1 91 ? 1.705 -6.661 6.485 1.00 85.25 91 ASN A C 1
ATOM 661 O O . ASN A 1 91 ? 0.640 -7.262 6.612 1.00 85.25 91 ASN A O 1
ATOM 665 N N . TYR A 1 92 ? 2.081 -6.093 5.341 1.00 85.38 92 TYR A N 1
ATOM 666 C CA . TYR A 1 92 ? 1.279 -6.167 4.131 1.00 85.38 92 TYR A CA 1
ATOM 667 C C . TYR A 1 92 ? 1.233 -7.604 3.595 1.00 85.38 92 TYR A C 1
ATOM 669 O O . TYR A 1 92 ? 0.158 -8.102 3.279 1.00 85.38 92 TYR A O 1
ATOM 677 N N . GLU A 1 93 ? 2.358 -8.323 3.634 1.00 88.31 93 GLU A N 1
ATOM 678 C CA . GLU A 1 93 ? 2.421 -9.747 3.275 1.00 88.31 93 GLU A CA 1
ATOM 679 C C . GLU A 1 93 ? 1.506 -10.627 4.136 1.00 88.31 93 GLU A C 1
ATOM 681 O O . GLU A 1 93 ? 0.817 -11.518 3.636 1.00 88.31 93 GLU A O 1
ATOM 686 N N . VAL A 1 94 ? 1.475 -10.377 5.447 1.00 87.50 94 VAL A N 1
ATOM 687 C CA . VAL A 1 94 ? 0.571 -11.082 6.365 1.00 87.50 94 VAL A CA 1
ATOM 688 C C . VAL A 1 94 ? -0.888 -10.789 6.021 1.00 87.50 94 VAL A C 1
ATOM 690 O O . VAL A 1 94 ? -1.693 -11.721 5.978 1.00 87.50 94 VAL A O 1
ATOM 693 N N . LEU A 1 95 ? -1.223 -9.524 5.753 1.00 85.38 95 LEU A N 1
ATOM 694 C CA . LEU A 1 95 ? -2.577 -9.117 5.387 1.00 85.38 95 LEU A CA 1
ATOM 695 C C . LEU A 1 95 ? -3.034 -9.799 4.093 1.00 85.38 95 LEU A C 1
ATOM 697 O O . LEU A 1 95 ? -4.100 -10.407 4.080 1.00 85.38 95 LEU A O 1
ATOM 701 N N . LEU A 1 96 ? -2.223 -9.760 3.033 1.00 88.06 96 LEU A N 1
ATOM 702 C CA . LEU A 1 96 ? -2.568 -10.374 1.748 1.00 88.06 96 LEU A CA 1
ATOM 703 C C . LEU A 1 96 ? -2.785 -11.883 1.874 1.00 88.06 96 LEU A C 1
ATOM 705 O O . LEU A 1 96 ? -3.795 -12.390 1.391 1.00 88.06 96 LEU A O 1
ATOM 709 N N . ARG A 1 97 ? -1.910 -12.593 2.603 1.00 89.94 97 ARG A N 1
ATOM 710 C CA . ARG A 1 97 ? -2.116 -14.024 2.892 1.00 89.94 97 ARG A CA 1
ATOM 711 C C . ARG A 1 97 ? -3.424 -14.278 3.624 1.00 89.94 97 ARG A C 1
ATOM 713 O O . ARG A 1 97 ? -4.131 -15.224 3.301 1.00 89.94 97 ARG A O 1
ATOM 720 N N . ARG A 1 98 ? -3.750 -13.440 4.607 1.00 85.62 98 ARG A N 1
ATOM 721 C CA . ARG A 1 98 ? -4.982 -13.580 5.382 1.00 85.62 98 ARG A CA 1
ATOM 722 C C . ARG A 1 98 ? -6.237 -13.335 4.546 1.00 85.62 98 ARG A C 1
ATOM 724 O O . ARG A 1 98 ? -7.257 -13.965 4.797 1.00 85.62 98 ARG A O 1
ATOM 731 N N . LEU A 1 99 ? -6.152 -12.435 3.574 1.00 86.19 99 LEU A N 1
ATOM 732 C CA . LEU A 1 99 ? -7.226 -12.157 2.625 1.00 86.19 99 LEU A CA 1
ATOM 733 C C . LEU A 1 99 ? -7.278 -13.169 1.466 1.00 86.19 99 LEU A C 1
ATOM 735 O O . LEU A 1 99 ? -8.162 -13.058 0.625 1.00 86.19 99 LEU A O 1
ATOM 739 N N . GLY A 1 100 ? -6.350 -14.133 1.404 1.00 90.25 100 GLY A N 1
ATOM 740 C CA . GLY A 1 100 ? -6.264 -15.092 0.300 1.00 90.25 100 GLY A CA 1
ATOM 741 C C . GLY A 1 100 ? -5.882 -14.449 -1.035 1.00 90.25 100 GLY A C 1
ATOM 742 O O . GLY A 1 100 ? -6.221 -14.981 -2.085 1.00 90.25 100 GLY A O 1
ATOM 743 N N . VAL A 1 101 ? -5.210 -13.294 -1.007 1.00 88.31 101 VAL A N 1
ATOM 744 C CA . VAL A 1 101 ? -4.791 -12.586 -2.221 1.00 88.31 101 VAL A CA 1
ATOM 745 C C . VAL A 1 101 ? -3.502 -13.212 -2.746 1.00 88.31 101 VAL A C 1
ATOM 747 O O . VAL A 1 101 ? -2.464 -13.198 -2.073 1.00 88.31 101 VAL A O 1
ATOM 750 N N . GLU A 1 102 ? -3.580 -13.762 -3.954 1.00 88.06 102 GLU A N 1
ATOM 751 C CA . GLU A 1 102 ? -2.434 -14.312 -4.672 1.00 88.06 102 GLU A CA 1
ATOM 752 C C . GLU A 1 102 ? -1.439 -13.213 -5.059 1.00 88.06 102 GLU A C 1
ATOM 754 O O . GLU A 1 102 ? -1.790 -12.047 -5.251 1.00 88.06 102 GLU A O 1
ATOM 759 N N . ARG A 1 103 ? -0.161 -13.589 -5.128 1.00 86.06 103 ARG A N 1
ATOM 760 C CA . ARG A 1 103 ? 0.953 -12.684 -5.416 1.00 86.06 103 ARG A CA 1
ATOM 761 C C . ARG A 1 103 ? 1.858 -13.337 -6.441 1.00 86.06 103 ARG A C 1
ATOM 763 O O . ARG A 1 103 ? 2.116 -14.536 -6.359 1.00 86.06 103 ARG A O 1
ATOM 770 N N . GLU A 1 104 ? 2.397 -12.522 -7.330 1.00 85.38 104 GLU A N 1
ATOM 771 C CA . GLU A 1 104 ? 3.376 -12.945 -8.320 1.00 85.38 104 GLU A CA 1
ATOM 772 C C . GLU A 1 104 ? 4.679 -12.172 -8.119 1.00 85.38 104 GLU A C 1
ATOM 774 O O . GLU A 1 104 ? 4.682 -10.953 -7.929 1.00 85.38 104 GLU A O 1
ATOM 779 N N . THR A 1 105 ? 5.803 -12.888 -8.152 1.00 84.50 105 THR A N 1
ATOM 780 C CA . THR A 1 105 ? 7.122 -12.258 -8.125 1.00 84.50 105 THR A CA 1
ATOM 781 C C . THR A 1 105 ? 7.400 -11.648 -9.488 1.00 84.50 105 THR A C 1
ATOM 783 O O . THR A 1 105 ? 7.705 -12.355 -10.446 1.00 84.50 105 THR A O 1
ATOM 786 N N . VAL A 1 106 ? 7.359 -10.322 -9.561 1.00 79.75 106 VAL A N 1
ATOM 787 C CA . VAL A 1 106 ? 7.739 -9.586 -10.766 1.00 79.75 106 VAL A CA 1
ATOM 788 C C . VAL A 1 106 ? 9.198 -9.142 -10.700 1.00 79.75 106 VAL A C 1
ATOM 790 O O . VAL A 1 106 ? 9.704 -8.748 -9.649 1.00 79.75 106 VAL A O 1
ATOM 793 N N . ARG A 1 107 ? 9.877 -9.161 -11.849 1.00 77.00 107 ARG A N 1
ATOM 794 C CA . ARG A 1 107 ? 11.173 -8.497 -12.043 1.00 77.00 107 ARG A CA 1
ATOM 795 C C . ARG A 1 107 ? 10.930 -7.218 -12.849 1.00 77.00 107 ARG A C 1
ATOM 797 O O . ARG A 1 107 ? 10.907 -7.292 -14.079 1.00 77.00 107 ARG A O 1
ATOM 804 N N . PRO A 1 108 ? 10.667 -6.069 -12.195 1.00 72.81 108 PRO A N 1
ATOM 805 C CA . PRO A 1 108 ? 10.335 -4.846 -12.909 1.00 72.81 108 PRO A CA 1
ATOM 806 C C . PRO A 1 108 ? 11.529 -4.401 -13.753 1.00 72.81 108 PRO A C 1
ATOM 808 O O . PRO A 1 108 ? 12.607 -4.125 -13.230 1.00 72.81 108 PRO A O 1
ATOM 811 N N . LYS A 1 109 ? 11.321 -4.318 -15.066 1.00 74.31 109 LYS A N 1
ATOM 812 C CA . LYS A 1 109 ? 12.268 -3.701 -15.991 1.00 74.31 109 LYS A CA 1
ATOM 813 C C . LYS A 1 109 ? 11.831 -2.266 -16.233 1.00 74.31 109 LYS A C 1
ATOM 815 O O . LYS A 1 109 ? 10.652 -2.006 -16.455 1.00 74.31 109 LYS A O 1
ATOM 820 N N . PHE A 1 110 ? 12.779 -1.345 -16.193 1.00 75.50 110 PHE A N 1
ATOM 821 C CA . PHE A 1 110 ? 12.551 0.051 -16.533 1.00 75.50 110 PHE A CA 1
ATOM 822 C C . PHE A 1 110 ? 13.395 0.427 -17.745 1.00 75.50 110 PHE A C 1
ATOM 824 O O . PHE A 1 110 ? 14.466 -0.130 -17.979 1.00 75.50 110 PHE A O 1
ATOM 831 N N . MET A 1 111 ? 12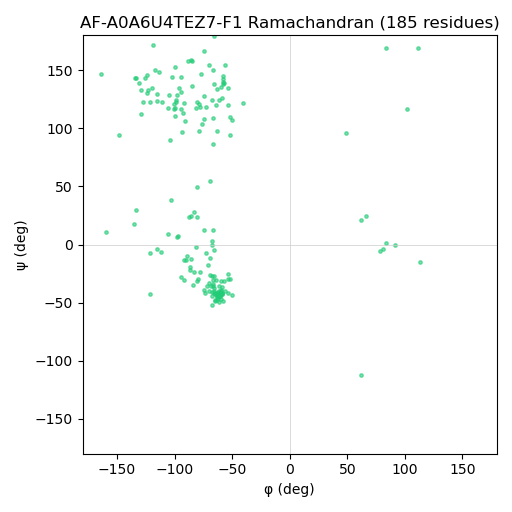.884 1.367 -18.524 1.00 78.44 111 MET A N 1
ATOM 832 C CA . MET A 1 111 ? 13.585 1.985 -19.637 1.00 78.44 111 MET A CA 1
ATOM 833 C C . MET A 1 111 ? 13.593 3.488 -19.413 1.00 78.44 111 MET A C 1
ATOM 835 O O . MET A 1 111 ? 12.658 4.046 -18.838 1.00 78.44 111 MET A O 1
ATOM 839 N N . VAL A 1 112 ? 14.668 4.132 -19.838 1.00 79.38 112 VAL A N 1
ATOM 840 C CA . VAL A 1 112 ? 14.824 5.579 -19.763 1.00 79.38 112 VAL A CA 1
ATOM 841 C C . VAL A 1 112 ? 14.883 6.099 -21.184 1.00 79.38 112 VAL A C 1
ATOM 843 O O . VAL A 1 112 ? 15.674 5.613 -21.988 1.00 79.38 112 VAL A O 1
ATOM 846 N N . SER A 1 113 ? 14.065 7.101 -21.479 1.00 80.62 113 SER A N 1
ATOM 847 C CA . SER A 1 113 ? 14.117 7.877 -22.713 1.00 80.62 113 SER A CA 1
ATOM 848 C C . SER A 1 113 ? 14.268 9.349 -22.346 1.00 80.62 113 SER A C 1
ATOM 850 O O . SER A 1 113 ? 13.563 9.841 -21.466 1.00 80.62 113 SER A O 1
ATOM 852 N N . THR A 1 114 ? 15.226 10.040 -22.966 1.00 80.25 114 THR A N 1
ATOM 853 C CA . THR A 1 114 ? 15.447 11.476 -22.728 1.00 80.25 114 THR A CA 1
ATOM 854 C C . THR A 1 114 ? 14.586 12.375 -23.610 1.00 80.25 114 THR A C 1
ATOM 856 O O . THR A 1 114 ? 14.423 13.547 -23.293 1.00 80.25 114 THR A O 1
ATOM 859 N N . ASP A 1 115 ? 14.071 11.843 -24.715 1.00 85.00 115 ASP A N 1
ATOM 860 C CA . ASP A 1 115 ? 13.265 12.542 -25.724 1.00 85.00 115 ASP A CA 1
ATOM 861 C C . ASP A 1 115 ? 11.800 12.065 -25.754 1.00 85.00 115 ASP A C 1
ATOM 863 O O . ASP A 1 115 ? 10.976 12.667 -26.430 1.00 85.00 115 ASP A O 1
ATOM 867 N N . GLY A 1 116 ? 11.460 11.016 -24.998 1.00 79.56 116 GLY A N 1
ATOM 868 C CA . GLY A 1 116 ? 10.136 10.390 -24.987 1.00 79.56 116 GLY A CA 1
ATOM 869 C C . GLY A 1 116 ? 9.898 9.406 -26.137 1.00 79.56 116 GLY A C 1
ATOM 870 O O . GLY A 1 116 ? 8.859 8.750 -26.153 1.00 79.56 116 GLY A O 1
ATOM 871 N N . GLU A 1 117 ? 10.852 9.268 -27.060 1.00 78.75 117 GLU A N 1
ATOM 872 C CA . GLU A 1 117 ? 10.709 8.485 -28.293 1.00 78.75 117 GLU A CA 1
ATOM 873 C C . GLU A 1 117 ? 11.767 7.378 -28.385 1.00 78.75 117 GLU A C 1
ATOM 875 O O . GLU A 1 117 ? 11.459 6.231 -28.709 1.00 78.75 117 GLU A O 1
ATOM 880 N N . THR A 1 118 ? 13.014 7.691 -28.035 1.00 79.44 118 THR A N 1
ATOM 881 C CA . THR A 1 118 ? 14.161 6.796 -28.165 1.00 79.44 118 THR A CA 1
ATOM 882 C C . THR A 1 118 ? 14.576 6.239 -26.810 1.00 79.44 118 THR A C 1
ATOM 884 O O . THR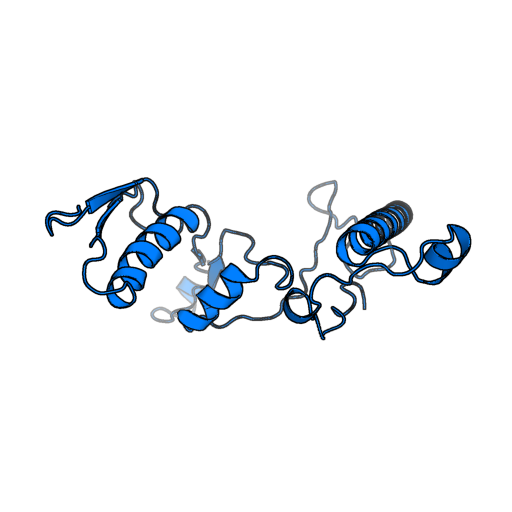 A 1 118 ? 14.837 6.979 -25.853 1.00 79.44 118 THR A O 1
ATOM 887 N N . VAL A 1 119 ? 14.714 4.915 -26.720 1.00 76.31 119 VAL A N 1
ATOM 888 C CA . VAL A 1 119 ? 15.260 4.256 -25.528 1.00 76.31 119 VAL A CA 1
ATOM 889 C C . VAL A 1 119 ? 16.733 4.640 -25.376 1.00 76.31 119 VAL A C 1
ATOM 891 O O . VAL A 1 119 ? 17.596 4.222 -26.141 1.00 76.31 119 VAL A O 1
ATOM 894 N N . SER A 1 120 ? 17.024 5.458 -24.369 1.00 76.38 120 SER A N 1
ATOM 895 C CA . SER A 1 120 ? 18.378 5.884 -24.005 1.00 76.38 120 SER A CA 1
ATOM 896 C C . SER A 1 120 ? 19.093 4.857 -23.123 1.00 76.38 120 SER A C 1
ATOM 898 O O . SER A 1 120 ? 20.324 4.859 -23.048 1.00 76.38 120 SER A O 1
ATOM 900 N N . TRP A 1 121 ? 18.324 4.018 -22.423 1.00 75.56 121 TRP A N 1
ATOM 901 C CA . TRP A 1 121 ? 18.808 2.918 -21.593 1.00 75.56 121 TRP A CA 1
ATOM 902 C C . TRP A 1 121 ? 17.669 1.941 -21.261 1.00 75.56 121 TRP A C 1
ATOM 904 O O . TRP A 1 121 ? 16.530 2.370 -21.063 1.00 75.56 121 TRP A O 1
ATOM 914 N N . ALA A 1 122 ? 17.984 0.651 -21.141 1.00 76.06 122 ALA A N 1
ATOM 915 C CA . ALA A 1 122 ? 17.051 -0.396 -20.732 1.00 76.06 122 ALA A CA 1
ATOM 916 C C . ALA A 1 122 ? 17.647 -1.269 -19.617 1.00 76.06 122 ALA A C 1
ATOM 918 O O . ALA A 1 122 ? 18.819 -1.645 -19.646 1.00 76.06 122 ALA A O 1
ATOM 919 N N . HIS A 1 123 ? 16.821 -1.612 -18.629 1.00 70.06 123 HIS A N 1
ATOM 920 C CA . HIS A 1 123 ? 17.219 -2.460 -17.511 1.00 70.06 123 HIS A CA 1
ATOM 921 C C . HIS A 1 123 ? 17.647 -3.855 -17.980 1.00 70.06 123 HIS A C 1
ATOM 923 O O . HIS A 1 123 ? 16.864 -4.574 -18.602 1.00 70.06 123 HIS A O 1
ATOM 929 N N . GLY A 1 124 ? 18.872 -4.249 -17.616 1.00 66.69 124 GLY A N 1
ATOM 930 C CA . GLY A 1 124 ? 19.472 -5.535 -17.986 1.00 66.69 124 GLY A CA 1
ATOM 931 C C . GLY A 1 124 ? 20.295 -5.507 -19.276 1.00 66.69 124 GLY A C 1
ATOM 932 O O . GLY A 1 124 ? 20.877 -6.530 -19.627 1.00 66.69 124 GLY A O 1
ATOM 933 N N . GLU A 1 125 ? 20.397 -4.364 -19.959 1.00 66.31 125 GLU A N 1
ATOM 934 C CA . GLU A 1 125 ? 21.274 -4.221 -21.121 1.00 66.31 125 GLU A CA 1
ATOM 935 C C . GLU A 1 125 ? 22.576 -3.495 -20.735 1.00 66.31 125 GLU A C 1
ATOM 937 O O . GLU A 1 125 ? 22.534 -2.357 -20.262 1.00 66.31 125 GLU A O 1
ATOM 942 N N . PRO A 1 126 ? 23.758 -4.116 -20.922 1.00 56.16 126 PRO A N 1
ATOM 943 C CA . PRO A 1 126 ? 25.044 -3.563 -20.480 1.00 56.16 126 PRO A CA 1
ATOM 944 C C . PRO A 1 126 ? 25.563 -2.388 -21.338 1.00 56.16 126 PRO A C 1
ATOM 946 O O . PRO A 1 126 ? 26.728 -2.005 -21.221 1.00 56.16 126 PRO A O 1
ATOM 949 N N . GLY A 1 127 ? 24.727 -1.810 -22.204 1.00 65.31 127 GLY A N 1
ATOM 950 C CA . GLY A 1 127 ? 25.095 -0.768 -23.162 1.00 65.31 127 GLY A CA 1
ATOM 951 C C . GLY A 1 127 ? 24.352 0.556 -22.961 1.00 65.31 127 GLY A C 1
ATOM 952 O O . GLY A 1 127 ? 23.414 0.668 -22.176 1.00 65.31 127 GLY A O 1
ATOM 953 N N . GLY A 1 128 ? 24.786 1.581 -23.696 1.00 65.25 128 GLY A N 1
ATOM 954 C CA . GLY A 1 128 ? 24.114 2.881 -23.769 1.00 65.25 128 GLY A CA 1
ATOM 955 C C . GLY A 1 128 ? 24.879 4.035 -23.117 1.00 65.25 128 GLY A C 1
ATOM 956 O O . GLY A 1 128 ? 25.863 3.852 -22.398 1.00 65.25 128 GLY A O 1
ATOM 957 N N . ARG A 1 129 ? 24.396 5.255 -23.378 1.00 69.50 129 ARG A N 1
ATOM 958 C CA . ARG A 1 129 ? 25.001 6.538 -22.963 1.00 69.50 129 ARG A CA 1
ATOM 959 C C . ARG A 1 129 ? 25.275 6.637 -21.455 1.00 69.50 129 ARG A C 1
ATOM 961 O O . ARG A 1 129 ? 26.167 7.371 -21.047 1.00 69.50 129 ARG A O 1
ATOM 968 N N . TRP A 1 130 ? 24.528 5.890 -20.646 1.00 69.75 130 TRP A N 1
ATOM 969 C CA . TRP A 1 130 ? 24.517 5.985 -19.184 1.00 69.75 130 TRP A CA 1
ATOM 970 C C . TRP A 1 130 ? 25.236 4.830 -18.472 1.00 69.75 130 TRP A C 1
ATOM 972 O O . TRP A 1 130 ? 25.165 4.725 -17.251 1.00 69.75 130 TRP A O 1
ATOM 982 N N . ALA A 1 131 ? 25.946 3.959 -19.197 1.00 72.00 131 ALA A N 1
ATOM 983 C CA . ALA A 1 131 ? 26.587 2.779 -18.607 1.00 72.00 131 ALA A CA 1
ATOM 984 C C . ALA A 1 131 ? 27.612 3.116 -17.502 1.00 72.00 131 ALA A C 1
ATOM 986 O O . ALA A 1 131 ? 27.801 2.348 -16.558 1.00 72.00 131 ALA A O 1
ATOM 987 N N . GLU A 1 132 ? 28.302 4.258 -17.585 1.00 78.75 132 GLU A N 1
ATOM 988 C CA . GLU A 1 132 ? 29.196 4.699 -16.507 1.00 78.75 132 GLU A CA 1
ATOM 989 C C . GLU A 1 132 ? 28.432 5.221 -15.285 1.00 78.75 132 GLU A C 1
ATOM 991 O O . GLU A 1 132 ? 28.780 4.872 -14.156 1.00 78.75 132 GLU A O 1
ATOM 996 N N . ASP A 1 133 ? 27.371 5.998 -15.495 1.00 75.06 133 ASP A N 1
ATOM 997 C CA . ASP A 1 133 ? 26.553 6.531 -14.407 1.00 75.06 133 ASP A CA 1
ATOM 998 C C . ASP A 1 133 ? 25.795 5.424 -13.669 1.00 75.06 133 ASP A C 1
ATOM 1000 O O . ASP A 1 133 ? 25.733 5.451 -12.442 1.00 75.06 133 ASP A O 1
ATOM 1004 N N . MET A 1 134 ? 25.339 4.382 -14.372 1.00 72.88 134 MET A N 1
ATOM 1005 C CA . MET A 1 134 ? 24.766 3.188 -13.738 1.00 72.88 134 MET A CA 1
ATOM 1006 C C . MET A 1 134 ? 25.807 2.434 -12.904 1.00 72.88 134 MET A C 1
ATOM 1008 O O . MET A 1 134 ? 25.545 2.110 -11.751 1.00 72.88 134 MET A O 1
ATOM 1012 N N . ARG A 1 135 ? 27.046 2.274 -13.395 1.00 78.25 135 ARG A N 1
ATOM 1013 C CA . ARG A 1 135 ? 28.142 1.712 -12.578 1.00 78.25 135 ARG A CA 1
ATOM 1014 C C . ARG A 1 135 ? 28.447 2.566 -11.342 1.00 78.25 135 ARG A C 1
ATOM 1016 O O . ARG A 1 135 ? 28.807 2.033 -10.292 1.00 78.25 135 ARG A O 1
ATOM 1023 N N . ARG A 1 136 ? 28.341 3.897 -11.437 1.00 80.88 136 ARG A N 1
ATOM 1024 C CA . ARG A 1 136 ? 28.487 4.806 -10.283 1.00 80.88 136 ARG A CA 1
ATOM 1025 C C . ARG A 1 136 ? 27.334 4.631 -9.296 1.00 80.88 136 ARG A C 1
ATOM 1027 O O . ARG A 1 136 ? 27.596 4.532 -8.098 1.00 80.88 136 ARG A O 1
ATOM 1034 N N . TRP A 1 137 ? 26.104 4.544 -9.795 1.00 77.38 137 TRP A N 1
ATOM 1035 C CA . TRP A 1 137 ? 24.907 4.268 -9.008 1.00 77.38 137 TRP A CA 1
ATOM 1036 C C . TRP A 1 137 ? 25.014 2.939 -8.258 1.00 77.38 137 TRP A C 1
ATOM 1038 O O . TRP A 1 137 ? 24.846 2.926 -7.042 1.00 77.38 137 TRP A O 1
ATOM 1048 N N . ASP A 1 138 ? 25.401 1.856 -8.933 1.00 78.31 138 ASP A N 1
ATOM 1049 C CA . ASP A 1 138 ? 25.552 0.530 -8.324 1.00 78.31 138 ASP A CA 1
ATOM 1050 C C . ASP A 1 138 ? 26.565 0.543 -7.176 1.00 78.31 138 ASP A C 1
ATOM 1052 O O . ASP A 1 138 ? 26.309 -0.013 -6.105 1.00 78.31 138 ASP A O 1
ATOM 1056 N N . ARG A 1 139 ? 27.692 1.252 -7.345 1.00 83.69 139 ARG A N 1
ATOM 1057 C CA . ARG A 1 139 ? 28.665 1.462 -6.258 1.00 83.69 139 ARG A CA 1
ATOM 1058 C C . ARG A 1 139 ? 28.062 2.240 -5.088 1.00 83.69 139 ARG A C 1
ATOM 1060 O O . ARG A 1 139 ? 28.314 1.887 -3.937 1.00 83.69 139 ARG A O 1
ATOM 1067 N N . GLY A 1 140 ? 27.265 3.272 -5.366 1.00 83.50 140 GLY A N 1
ATOM 1068 C CA . GLY A 1 140 ? 26.558 4.046 -4.343 1.00 83.50 140 GLY A CA 1
ATOM 1069 C C . GLY A 1 140 ? 25.547 3.200 -3.568 1.00 83.50 140 GLY A C 1
ATOM 1070 O O . GLY A 1 140 ? 25.566 3.179 -2.338 1.00 83.50 140 GLY A O 1
ATOM 1071 N N . VAL A 1 141 ? 24.718 2.429 -4.275 1.00 77.06 141 VAL A N 1
ATOM 1072 C CA . VAL A 1 141 ? 23.754 1.498 -3.675 1.00 77.06 141 VAL A CA 1
ATOM 1073 C C . VAL A 1 141 ? 24.468 0.435 -2.842 1.00 77.06 141 VAL A C 1
ATOM 1075 O O . VAL A 1 141 ? 24.035 0.154 -1.726 1.00 77.06 141 VAL A O 1
ATOM 1078 N N . ALA A 1 142 ? 25.578 -0.127 -3.329 1.00 80.44 142 ALA A N 1
ATOM 1079 C CA . ALA A 1 142 ? 26.378 -1.091 -2.576 1.00 80.44 142 ALA A CA 1
ATOM 1080 C C . ALA A 1 142 ? 26.939 -0.486 -1.277 1.00 80.44 142 ALA A C 1
ATOM 1082 O O . ALA A 1 142 ? 26.873 -1.122 -0.226 1.00 80.44 142 ALA A O 1
ATOM 1083 N N . ALA A 1 143 ? 27.429 0.757 -1.314 1.00 84.94 143 ALA A N 1
ATOM 1084 C CA . ALA A 1 143 ? 27.895 1.454 -0.118 1.00 84.94 143 ALA A CA 1
ATOM 1085 C C . ALA A 1 143 ? 26.763 1.668 0.902 1.00 84.94 143 ALA A C 1
ATOM 1087 O O . ALA A 1 143 ? 26.934 1.354 2.079 1.00 84.94 143 ALA A O 1
ATOM 1088 N N . ILE A 1 144 ? 25.590 2.127 0.453 1.00 78.75 144 ILE A N 1
ATOM 1089 C CA . ILE A 1 144 ? 24.412 2.313 1.316 1.00 78.75 144 ILE A CA 1
ATOM 1090 C C . ILE A 1 144 ? 23.958 0.978 1.918 1.00 78.75 144 ILE A C 1
ATOM 1092 O O . ILE A 1 144 ? 23.655 0.917 3.107 1.00 78.75 144 ILE A O 1
ATOM 1096 N N . ARG A 1 145 ? 23.942 -0.106 1.132 1.00 76.12 145 ARG A N 1
ATOM 1097 C CA . ARG A 1 145 ? 23.616 -1.453 1.627 1.00 76.12 145 ARG A CA 1
ATOM 1098 C C . ARG A 1 145 ? 24.584 -1.899 2.715 1.00 76.12 145 ARG A C 1
ATOM 1100 O O . ARG A 1 145 ? 24.127 -2.310 3.771 1.00 76.12 145 ARG A O 1
ATOM 1107 N N . ASN A 1 146 ? 25.887 -1.724 2.504 1.00 76.50 146 ASN A N 1
ATOM 1108 C CA . ASN A 1 146 ? 26.898 -2.056 3.508 1.00 76.50 146 ASN A CA 1
ATOM 1109 C C . ASN A 1 146 ? 26.701 -1.269 4.814 1.00 76.50 146 ASN A C 1
ATOM 1111 O O . ASN A 1 146 ? 26.858 -1.829 5.897 1.00 76.50 146 ASN A O 1
ATOM 1115 N N . ILE A 1 147 ? 26.329 0.013 4.724 1.00 77.81 147 ILE A N 1
ATOM 1116 C CA . ILE A 1 147 ? 25.996 0.837 5.895 1.00 77.81 147 ILE A CA 1
ATOM 1117 C C . ILE A 1 147 ? 24.735 0.299 6.585 1.00 77.81 147 ILE A C 1
ATOM 1119 O O . ILE A 1 147 ? 24.736 0.089 7.796 1.00 77.81 147 ILE A O 1
ATOM 1123 N N . ASN A 1 148 ? 23.671 0.027 5.829 1.00 73.00 148 ASN A N 1
ATOM 1124 C CA . ASN A 1 148 ? 22.423 -0.499 6.380 1.00 73.00 148 ASN A CA 1
ATOM 1125 C C . ASN A 1 148 ? 22.618 -1.868 7.042 1.00 73.00 148 ASN A C 1
ATOM 1127 O O . ASN A 1 148 ? 22.080 -2.097 8.121 1.00 73.00 148 ASN A O 1
ATOM 1131 N N . ASP A 1 149 ? 23.419 -2.752 6.449 1.00 75.19 149 ASP A N 1
ATOM 1132 C CA . ASP A 1 149 ? 23.762 -4.049 7.031 1.00 75.19 149 ASP A CA 1
ATOM 1133 C C . ASP A 1 149 ? 24.591 -3.896 8.310 1.00 75.19 149 ASP A C 1
ATOM 1135 O O . ASP A 1 149 ? 24.353 -4.620 9.276 1.00 75.19 149 ASP A O 1
ATOM 1139 N N . TRP A 1 150 ? 25.505 -2.920 8.365 1.00 73.69 150 TRP A N 1
ATOM 1140 C CA . TRP A 1 150 ? 26.253 -2.587 9.581 1.00 73.69 150 TRP A CA 1
ATOM 1141 C C . TRP A 1 150 ? 25.327 -2.155 10.725 1.00 73.69 150 TRP A C 1
ATOM 1143 O O . TRP A 1 150 ? 25.474 -2.637 11.847 1.00 73.69 150 TRP A O 1
ATOM 1153 N N . PHE A 1 151 ? 24.334 -1.304 10.448 1.00 72.56 151 PHE A N 1
ATOM 1154 C CA . PHE A 1 151 ? 23.350 -0.888 11.454 1.00 72.56 151 PHE A CA 1
ATOM 1155 C C . PHE A 1 151 ? 22.353 -2.000 11.813 1.00 72.56 151 PHE A C 1
ATOM 1157 O O . PHE A 1 151 ? 21.950 -2.108 12.968 1.00 72.56 151 PHE A O 1
ATOM 1164 N N . ALA A 1 152 ? 21.955 -2.838 10.852 1.00 63.69 152 ALA A N 1
ATOM 1165 C CA . ALA A 1 152 ? 20.958 -3.887 11.063 1.00 63.69 152 ALA A CA 1
ATOM 1166 C C . ALA A 1 152 ? 21.526 -5.156 11.723 1.00 63.69 152 ALA A C 1
ATOM 1168 O O . ALA A 1 152 ? 20.800 -5.851 12.433 1.00 63.69 152 ALA A O 1
ATOM 1169 N N . ARG A 1 153 ? 22.799 -5.494 11.475 1.00 63.69 153 ARG A N 1
ATOM 1170 C CA . ARG A 1 153 ? 23.431 -6.756 11.913 1.00 63.69 153 ARG A CA 1
ATOM 1171 C C . ARG A 1 153 ? 24.661 -6.554 12.810 1.00 63.69 153 ARG A C 1
ATOM 1173 O O . ARG A 1 153 ? 25.165 -7.535 13.354 1.00 63.69 153 ARG A O 1
ATOM 1180 N N . GLY A 1 154 ? 25.124 -5.315 12.991 1.00 55.78 154 GLY A N 1
ATOM 1181 C CA . GLY A 1 154 ? 26.397 -4.991 13.640 1.00 55.78 154 GLY A CA 1
ATOM 1182 C C . GLY A 1 154 ? 27.596 -5.076 12.677 1.00 55.78 154 GLY A C 1
ATOM 1183 O O . GLY A 1 154 ? 27.462 -5.567 11.553 1.00 55.78 154 GLY A O 1
ATOM 1184 N N . PRO A 1 155 ? 28.789 -4.594 13.085 1.00 54.31 155 PRO A N 1
ATOM 1185 C CA . PRO A 1 155 ? 29.974 -4.589 12.233 1.00 54.31 155 PRO A CA 1
ATOM 1186 C C . PRO A 1 155 ? 30.364 -5.988 11.740 1.00 54.31 155 PRO A C 1
ATOM 1188 O O . PRO A 1 155 ? 30.282 -6.955 12.502 1.00 54.31 155 PRO A O 1
ATOM 1191 N N . PRO A 1 156 ? 30.883 -6.113 10.503 1.00 57.69 156 PRO A N 1
ATOM 1192 C CA . PRO A 1 156 ? 31.460 -7.367 10.038 1.00 57.69 156 PRO A CA 1
ATOM 1193 C C . PRO A 1 156 ? 32.600 -7.811 10.967 1.00 57.69 156 PRO A C 1
ATOM 1195 O O . PRO A 1 156 ? 33.392 -6.991 11.437 1.00 57.69 156 PRO A O 1
ATOM 1198 N N . ALA A 1 157 ? 32.715 -9.122 11.206 1.00 54.00 157 ALA A N 1
ATOM 1199 C CA . ALA A 1 157 ? 33.603 -9.716 12.217 1.00 54.00 157 ALA A CA 1
ATOM 1200 C C . ALA A 1 157 ? 35.076 -9.257 12.136 1.00 54.00 157 ALA A C 1
ATOM 1202 O O . ALA A 1 157 ? 35.761 -9.170 13.154 1.00 54.00 157 ALA A O 1
ATOM 1203 N N . LYS A 1 158 ? 35.562 -8.906 10.936 1.00 52.03 158 LYS A N 1
ATOM 1204 C CA . LYS A 1 158 ? 36.922 -8.381 10.729 1.00 52.03 158 LYS A CA 1
ATOM 1205 C C . LYS A 1 158 ? 37.145 -6.998 11.362 1.00 52.03 158 LYS A C 1
ATOM 1207 O O . LYS A 1 158 ? 38.253 -6.718 11.800 1.00 52.03 158 LYS A O 1
ATOM 1212 N N . VAL A 1 159 ? 36.109 -6.162 11.447 1.00 54.00 159 VAL A N 1
ATOM 1213 C CA . VAL A 1 159 ? 36.161 -4.818 12.054 1.00 54.00 159 VAL A CA 1
ATOM 1214 C C . VAL A 1 159 ? 35.974 -4.896 13.572 1.00 54.00 159 VAL A C 1
ATOM 1216 O O . VAL A 1 159 ? 36.633 -4.167 14.309 1.00 54.00 159 VAL A O 1
ATOM 1219 N N . ALA A 1 160 ? 35.156 -5.835 14.059 1.00 49.38 160 ALA A N 1
ATOM 1220 C CA . ALA A 1 160 ? 34.971 -6.074 15.494 1.00 49.38 160 ALA A CA 1
ATOM 1221 C C . ALA A 1 160 ? 36.288 -6.441 16.212 1.00 49.38 160 ALA A C 1
ATOM 1223 O O . ALA A 1 160 ? 36.539 -5.968 17.320 1.00 49.38 160 ALA A O 1
ATOM 1224 N N . ASN A 1 161 ? 37.168 -7.201 15.546 1.00 47.03 161 ASN A N 1
ATOM 1225 C CA . ASN A 1 161 ? 38.499 -7.540 16.064 1.00 47.03 161 ASN A CA 1
ATOM 1226 C C . ASN A 1 161 ? 39.468 -6.345 16.115 1.00 47.03 161 ASN A C 1
ATOM 1228 O O . ASN A 1 161 ? 40.377 -6.352 16.938 1.00 47.03 161 ASN A O 1
ATOM 1232 N N . TRP A 1 162 ? 39.289 -5.326 15.267 1.00 45.75 162 TRP A N 1
ATOM 1233 C CA . TRP A 1 162 ? 40.170 -4.152 15.234 1.00 45.75 162 TRP A CA 1
ATOM 1234 C C . TRP A 1 162 ? 39.849 -3.146 16.349 1.00 45.75 162 TRP A C 1
ATOM 1236 O O . TRP A 1 162 ? 40.746 -2.490 16.867 1.00 45.75 162 TRP A O 1
ATOM 1246 N N . PHE A 1 163 ? 38.585 -3.076 16.779 1.00 42.41 163 PHE A N 1
ATOM 1247 C CA . PHE A 1 163 ? 38.126 -2.162 17.834 1.00 42.41 163 PHE A CA 1
ATOM 1248 C C . PHE A 1 163 ? 38.046 -2.786 19.237 1.00 42.41 163 PHE A C 1
ATOM 1250 O O . PHE A 1 163 ? 37.539 -2.151 20.158 1.00 42.41 163 PHE A O 1
ATOM 1257 N N . GLY A 1 164 ? 38.517 -4.024 19.432 1.00 46.09 164 GLY A N 1
ATOM 1258 C CA . GLY A 1 164 ? 38.553 -4.655 20.760 1.00 46.09 164 GLY A CA 1
ATOM 1259 C C . GLY A 1 164 ? 37.178 -4.838 21.421 1.00 46.09 164 GLY A C 1
ATOM 1260 O O . GLY A 1 164 ? 37.092 -4.985 22.641 1.00 46.09 164 GLY A O 1
ATOM 1261 N N . VAL A 1 165 ? 36.095 -4.835 20.637 1.00 46.41 165 VAL A N 1
ATOM 1262 C CA . VAL A 1 165 ? 34.730 -4.971 21.156 1.00 46.41 165 VAL A CA 1
ATOM 1263 C C . VAL A 1 165 ? 34.490 -6.436 21.524 1.00 46.41 165 VAL A C 1
ATOM 1265 O O . VAL A 1 165 ? 34.282 -7.287 20.660 1.00 46.41 165 VAL A O 1
ATOM 1268 N N . LYS A 1 166 ? 34.517 -6.753 22.824 1.00 47.06 166 LYS A N 1
ATOM 1269 C CA . LYS A 1 166 ? 34.040 -8.048 23.330 1.00 47.06 166 LYS A CA 1
ATOM 1270 C C . LYS A 1 166 ? 32.525 -8.118 23.133 1.00 47.06 166 LYS A C 1
ATOM 1272 O O . LYS A 1 166 ? 31.809 -7.243 23.606 1.00 47.06 166 LYS A O 1
ATOM 1277 N N . ASN A 1 167 ? 32.060 -9.162 22.443 1.00 47.09 167 ASN A N 1
ATOM 1278 C CA . ASN A 1 167 ? 30.647 -9.454 22.179 1.00 47.09 167 ASN A CA 1
ATOM 1279 C C . ASN A 1 167 ? 29.815 -9.450 23.477 1.00 47.09 167 ASN A C 1
ATOM 1281 O O . ASN A 1 167 ? 29.730 -10.463 24.170 1.00 47.09 167 ASN A O 1
ATOM 1285 N N . GLY A 1 168 ? 29.198 -8.314 23.795 1.00 42.31 168 GLY A N 1
ATOM 1286 C CA . GLY A 1 168 ? 28.219 -8.162 24.865 1.00 42.31 168 GLY A CA 1
ATOM 1287 C C . GLY A 1 168 ? 26.811 -8.183 24.282 1.00 42.31 168 GLY A C 1
ATOM 1288 O O . GLY A 1 168 ? 26.482 -7.325 23.476 1.00 42.31 168 GLY A O 1
ATOM 1289 N N . ALA A 1 169 ? 26.026 -9.183 24.692 1.00 39.09 169 ALA A N 1
ATOM 1290 C CA . ALA A 1 169 ? 24.591 -9.366 24.453 1.00 39.09 169 ALA A CA 1
ATOM 1291 C C . ALA A 1 169 ? 24.112 -9.202 22.994 1.00 39.09 169 ALA A C 1
ATOM 1293 O O . ALA A 1 169 ? 23.766 -8.118 22.532 1.00 39.09 169 ALA A O 1
ATOM 1294 N N . LYS A 1 170 ? 23.988 -10.336 22.289 1.00 43.50 170 LYS A N 1
ATOM 1295 C CA . LYS A 1 170 ? 23.163 -10.411 21.076 1.00 43.50 170 LYS A CA 1
ATOM 1296 C C . LYS A 1 170 ? 21.721 -10.022 21.446 1.00 43.50 170 LYS A C 1
ATOM 1298 O O . LYS A 1 170 ? 21.170 -10.676 22.335 1.00 43.50 170 LYS A O 1
ATOM 1303 N N . PRO A 1 171 ? 21.077 -9.044 20.784 1.00 38.03 171 PRO A N 1
ATOM 1304 C CA . PRO A 1 171 ? 19.622 -9.004 20.782 1.00 38.03 171 PRO A CA 1
ATOM 1305 C C . PRO A 1 171 ? 19.120 -10.329 20.194 1.00 38.03 171 PRO A C 1
ATOM 1307 O O . PRO A 1 171 ? 19.735 -10.876 19.275 1.00 38.03 171 PRO A O 1
ATOM 1310 N N . ASP A 1 172 ? 18.061 -10.882 20.782 1.00 36.34 172 ASP A N 1
ATOM 1311 C CA . ASP A 1 172 ? 17.512 -12.190 20.429 1.00 36.34 172 ASP A CA 1
ATOM 1312 C C . ASP A 1 172 ? 17.288 -12.298 18.909 1.00 36.34 172 ASP A C 1
ATOM 1314 O O . ASP A 1 172 ? 16.387 -11.689 18.326 1.00 36.34 172 ASP A O 1
ATOM 1318 N N . ALA A 1 173 ? 18.148 -13.081 18.251 1.00 40.62 173 ALA A N 1
ATOM 1319 C CA . ALA A 1 173 ? 18.149 -13.274 16.806 1.00 40.62 173 ALA A CA 1
ATOM 1320 C C . ALA A 1 173 ? 16.889 -14.002 16.302 1.00 40.62 173 ALA A C 1
ATOM 1322 O O . ALA A 1 173 ? 16.697 -14.114 15.093 1.00 40.62 173 ALA A O 1
ATOM 1323 N N . ARG A 1 174 ? 15.997 -14.457 17.195 1.00 38.00 174 ARG A N 1
ATOM 1324 C CA . ARG A 1 174 ? 14.688 -15.009 16.816 1.00 38.00 174 ARG A CA 1
ATOM 1325 C C . ARG A 1 174 ? 13.708 -13.948 16.308 1.00 38.00 174 ARG A C 1
ATOM 1327 O O . ARG A 1 174 ? 12.772 -14.304 15.604 1.00 38.00 174 ARG A O 1
ATOM 1334 N N . LEU A 1 175 ? 13.944 -12.661 16.576 1.00 36.72 175 LEU A N 1
ATOM 1335 C CA . LEU A 1 175 ? 13.142 -11.557 16.021 1.00 36.72 175 LEU A CA 1
ATOM 1336 C C . LEU A 1 175 ? 13.608 -11.093 14.627 1.00 36.72 175 LEU A C 1
ATOM 1338 O O . LEU A 1 175 ? 12.870 -10.392 13.934 1.00 36.72 175 LEU A O 1
ATOM 1342 N N . PHE A 1 176 ? 14.798 -11.518 14.181 1.00 37.06 176 PHE A N 1
ATOM 1343 C CA . PHE A 1 176 ? 15.425 -11.053 12.934 1.00 37.06 176 PHE A CA 1
ATOM 1344 C C . PHE A 1 176 ? 16.025 -12.169 12.068 1.00 37.06 176 PHE A C 1
ATOM 1346 O O . PHE A 1 176 ? 16.812 -11.884 11.165 1.00 37.06 176 PHE A O 1
ATOM 1353 N N . ALA A 1 177 ? 15.651 -13.431 12.291 1.00 30.95 177 ALA A N 1
ATOM 1354 C CA . ALA A 1 177 ? 16.079 -14.541 11.447 1.00 30.95 177 ALA A CA 1
ATOM 1355 C C . ALA A 1 177 ? 15.466 -14.420 10.035 1.00 30.95 177 ALA A C 1
ATOM 1357 O O . ALA A 1 177 ? 14.413 -14.975 9.740 1.00 30.95 177 ALA A O 1
ATOM 1358 N N . SER A 1 178 ? 16.131 -13.672 9.149 1.00 39.03 178 SER A N 1
ATOM 1359 C CA . SER A 1 178 ? 15.998 -13.836 7.703 1.00 39.03 178 SER A CA 1
ATOM 1360 C C . SER A 1 178 ? 16.846 -15.047 7.307 1.00 39.03 178 SER A C 1
ATOM 1362 O O . SER A 1 178 ? 18.063 -14.926 7.162 1.00 39.03 178 SER A O 1
ATOM 1364 N N . THR A 1 179 ? 16.240 -16.220 7.160 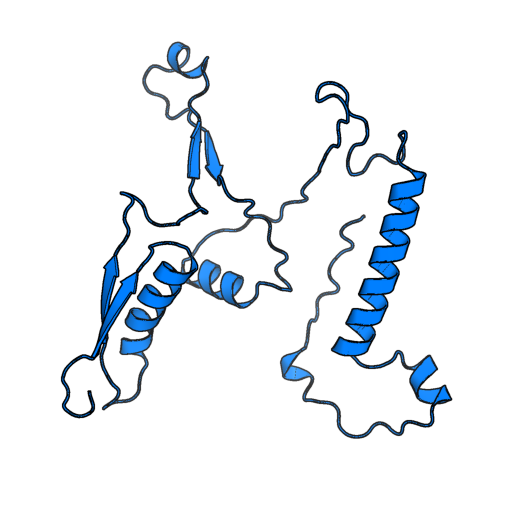1.00 36.91 179 THR A N 1
ATOM 1365 C CA . THR A 1 179 ? 16.916 -17.402 6.593 1.00 36.91 179 THR A CA 1
ATOM 1366 C C . THR A 1 179 ? 16.811 -17.472 5.074 1.00 36.91 179 THR A C 1
ATOM 1368 O O . THR A 1 179 ? 16.963 -18.542 4.502 1.00 36.91 179 THR A O 1
ATOM 1371 N N . GLU A 1 180 ? 16.607 -16.344 4.399 1.00 34.47 180 GLU A N 1
ATOM 1372 C CA . GLU A 1 180 ? 16.714 -16.278 2.947 1.00 34.47 180 GLU A CA 1
ATOM 1373 C C . GLU A 1 180 ? 17.635 -15.117 2.589 1.00 34.47 180 GLU A C 1
ATOM 1375 O O . GLU A 1 180 ? 17.339 -13.946 2.839 1.00 34.47 180 GLU A O 1
ATOM 1380 N N . SER A 1 181 ? 18.804 -15.460 2.049 1.00 37.41 181 SER A N 1
ATOM 1381 C CA . SER A 1 181 ? 19.584 -14.555 1.218 1.00 37.41 181 SER A CA 1
ATOM 1382 C C . SER A 1 181 ? 18.646 -14.032 0.138 1.00 37.41 181 SER A C 1
ATOM 1384 O O . SER A 1 181 ? 18.218 -14.804 -0.720 1.00 37.41 181 SER A O 1
ATOM 1386 N N . ALA A 1 182 ? 18.285 -12.750 0.209 1.00 34.88 182 ALA A N 1
ATOM 1387 C CA . ALA A 1 182 ? 17.548 -12.111 -0.868 1.00 34.88 182 ALA A CA 1
ATOM 1388 C C . ALA A 1 182 ? 18.350 -12.339 -2.160 1.00 34.88 182 ALA A C 1
ATOM 1390 O O . ALA A 1 182 ? 19.524 -11.950 -2.193 1.00 34.88 182 ALA A O 1
ATOM 1391 N N . PRO A 1 183 ? 17.785 -13.005 -3.183 1.00 32.25 183 PRO A N 1
ATOM 1392 C CA . PRO A 1 183 ? 18.482 -13.139 -4.444 1.00 32.25 183 PRO A CA 1
ATOM 1393 C C . PRO A 1 183 ? 18.803 -11.741 -4.965 1.00 32.25 183 PRO A C 1
ATOM 1395 O O . PRO A 1 183 ? 18.015 -10.799 -4.829 1.00 32.25 183 PRO A O 1
ATOM 1398 N N . SER A 1 184 ? 20.013 -11.618 -5.502 1.00 35.06 184 SER A N 1
ATOM 1399 C CA . SER A 1 184 ? 20.470 -10.467 -6.261 1.00 35.06 184 SER A CA 1
ATOM 1400 C C . SER A 1 184 ? 19.345 -9.975 -7.178 1.00 35.06 184 SER A C 1
ATOM 1402 O O . SER A 1 184 ? 18.854 -10.715 -8.023 1.00 35.06 184 SER A O 1
ATOM 1404 N N . PHE A 1 185 ? 18.940 -8.711 -7.034 1.00 37.56 185 PHE A N 1
ATOM 1405 C CA . PHE A 1 185 ? 18.063 -8.046 -8.010 1.00 37.56 185 PHE A CA 1
ATOM 1406 C C . PHE A 1 185 ? 18.768 -7.816 -9.367 1.00 37.56 185 PHE A C 1
ATOM 1408 O O . PHE A 1 185 ? 18.185 -7.200 -10.253 1.00 37.56 185 PHE A O 1
ATOM 1415 N N . TYR A 1 186 ? 20.014 -8.282 -9.512 1.00 37.06 186 TYR A N 1
ATOM 1416 C CA . TYR A 1 186 ? 20.923 -8.022 -10.625 1.00 37.06 186 TYR A CA 1
ATOM 1417 C C . TYR A 1 186 ? 21.615 -9.300 -11.139 1.00 37.06 186 TYR A C 1
ATOM 1419 O O . TYR A 1 186 ? 22.743 -9.227 -11.617 1.00 37.06 186 TYR A O 1
ATOM 1427 N N . GLU A 1 187 ? 20.962 -10.464 -11.024 1.00 29.73 187 GLU A N 1
ATOM 1428 C CA . GLU A 1 187 ? 21.332 -11.688 -11.761 1.00 29.73 187 GLU A CA 1
ATOM 1429 C C . GLU A 1 187 ? 20.169 -12.220 -12.617 1.00 29.73 187 GLU A C 1
ATOM 1431 O O . GLU A 1 187 ? 19.023 -12.381 -12.113 1.00 29.73 187 GLU A O 1
#

Organism: Neobodo designis (NCBI:txid312471)

Sequence (187 aa):
GTDGTPIRVAVIGGGIAGTSAAWALRDLESKLPDGSPTFDVKLFEERHVLGGNAKTHDWVPKDAAEANPGGSGGVRTGLSVLGWPSSYFKNYEVLLRRLGVERETVRPKFMVSTDGETVSWAHGEPGGRWAEDMRRWDRGVAAIRNINDWFARGPPAKVANWFGVKNGAKPDARLFASTESAPSFYE

Mean predicted aligned error: 15.59 Å

Solvent-accessible surface area (backbone atoms only — not comparable to full-atom values): 11946 Å² total; per-residue (Å²): 57,98,81,77,45,57,40,77,42,81,38,82,41,32,23,64,67,37,44,50,51,53,48,47,56,59,60,45,51,84,71,52,62,92,88,55,64,42,66,45,75,45,80,45,51,96,57,100,62,70,27,61,69,62,32,71,44,77,43,69,51,85,66,43,68,77,76,36,94,83,57,88,67,54,50,75,40,66,73,36,87,85,78,74,63,66,90,80,39,52,70,58,54,52,50,35,58,73,71,66,53,86,83,79,94,76,83,88,72,55,72,44,50,88,79,81,79,52,80,48,36,48,63,92,52,96,57,57,90,50,48,64,60,51,55,51,48,53,53,51,53,51,52,53,47,54,51,51,46,31,74,75,73,45,70,60,73,78,57,37,67,75,69,70,61,73,91,73,76,82,73,70,56,85,82,67,70,71,91,61,83,75,74,65,96,85,116